Protein AF-A0A149VHR1-F1 (afdb_monomer_lite)

Foldseek 3Di:
DDDDDPPDPDPCVPPPVLVVLCVVPVVLLVQCVVCVPVAALVVSQVVSCVVPNPVSGDDSVSSVVSSVVVPCPDDRHDCQLCNVPVPLLVVLLVCVVPDDLVVSLVVSCVPPNDSSRDDSVSSVVSVVVSPPPLFDQALQARDGPVLVVLLVVQLLLAALVRSLVVSCVVPNCNHGPDSSSSLVVQVVVVDPSNNDDDDPVSNVVSVVVVCVVPPDD

Structure (mmCIF, N/CA/C/O backbone):
data_AF-A0A149VHR1-F1
#
_entry.id   AF-A0A149VHR1-F1
#
loop_
_atom_site.group_PDB
_atom_site.id
_atom_site.type_symbol
_atom_site.label_atom_id
_atom_site.label_alt_id
_atom_site.label_comp_id
_atom_site.label_asym_id
_atom_site.label_entity_id
_atom_site.label_seq_id
_atom_site.pdbx_PDB_ins_code
_atom_site.Cartn_x
_atom_site.Cartn_y
_atom_site.Cartn_z
_atom_site.occupancy
_atom_site.B_iso_or_equiv
_atom_site.auth_seq_id
_atom_site.auth_comp_id
_atom_site.auth_asym_id
_atom_site.auth_atom_id
_atom_site.pdbx_PDB_model_num
ATOM 1 N N . MET A 1 1 ? -35.605 -13.864 -24.469 1.00 38.34 1 MET A N 1
ATOM 2 C CA . MET A 1 1 ? -34.223 -13.687 -23.972 1.00 38.34 1 MET A CA 1
ATOM 3 C C . MET A 1 1 ? -33.462 -12.784 -24.944 1.00 38.34 1 MET A C 1
ATOM 5 O O . MET A 1 1 ? -32.566 -13.204 -25.654 1.00 38.34 1 MET A O 1
ATOM 9 N N . PHE A 1 2 ? -33.918 -11.540 -25.029 1.00 35.28 2 PHE A N 1
ATOM 10 C CA . PHE A 1 2 ? -33.317 -10.419 -25.749 1.00 35.28 2 PHE A CA 1
ATOM 11 C C . PHE A 1 2 ? -33.242 -9.314 -24.697 1.00 35.28 2 PHE A C 1
ATOM 13 O O . PHE A 1 2 ? -34.127 -9.287 -23.846 1.00 35.28 2 PHE A O 1
ATOM 20 N N . TRP A 1 3 ? -32.242 -8.439 -24.776 1.00 34.00 3 TRP A N 1
ATOM 21 C CA . TRP A 1 3 ? -31.824 -7.443 -23.773 1.00 34.00 3 TRP A CA 1
ATOM 22 C C . TRP A 1 3 ? -30.701 -7.924 -22.855 1.00 34.00 3 TRP A C 1
ATOM 24 O O . TRP A 1 3 ? -30.948 -8.455 -21.782 1.00 34.00 3 TRP A O 1
ATOM 34 N N . LEU A 1 4 ? -29.462 -7.694 -23.299 1.00 35.84 4 LEU A N 1
ATOM 35 C CA . LEU A 1 4 ? -28.355 -7.152 -22.496 1.00 35.84 4 LEU A CA 1
ATOM 36 C C . LEU A 1 4 ? -27.092 -7.139 -23.362 1.00 35.84 4 LEU A C 1
ATOM 38 O O . LEU A 1 4 ? -26.294 -8.062 -23.299 1.00 35.84 4 LEU A O 1
ATOM 42 N N . LEU A 1 5 ? -26.945 -6.117 -24.211 1.00 36.19 5 LEU A N 1
ATOM 43 C CA . LEU A 1 5 ? -25.645 -5.633 -24.717 1.00 36.19 5 LEU A CA 1
ATOM 44 C C . LEU A 1 5 ? -25.819 -4.334 -25.523 1.00 36.19 5 LEU A C 1
ATOM 46 O O . LEU A 1 5 ? -25.248 -4.130 -26.587 1.00 36.19 5 LEU A O 1
ATOM 50 N N . VAL A 1 6 ? -26.617 -3.414 -24.986 1.00 41.16 6 VAL A N 1
ATOM 51 C CA . VAL A 1 6 ? -26.549 -1.997 -25.346 1.00 41.16 6 VAL A CA 1
ATOM 52 C C . VAL A 1 6 ? -26.285 -1.275 -24.042 1.00 41.16 6 VAL A C 1
ATOM 54 O O . VAL A 1 6 ? -27.234 -0.992 -23.331 1.00 41.16 6 VAL A O 1
ATOM 57 N N . LEU A 1 7 ? -25.007 -1.105 -23.680 1.00 34.72 7 LEU A N 1
ATOM 58 C CA . LEU A 1 7 ? -24.502 -0.110 -22.717 1.00 34.72 7 LEU A CA 1
ATOM 59 C C . LEU A 1 7 ? -22.975 -0.254 -22.547 1.00 34.72 7 LEU A C 1
ATOM 61 O O . LEU A 1 7 ? -22.485 -0.659 -21.504 1.00 34.72 7 LEU A O 1
ATOM 65 N N . SER A 1 8 ? -22.210 0.083 -23.591 1.00 34.38 8 SER A N 1
ATOM 66 C CA . SER A 1 8 ? -20.922 0.800 -23.449 1.00 34.38 8 SER A CA 1
ATOM 67 C C . SER A 1 8 ? -20.447 1.336 -24.812 1.00 34.38 8 SER A C 1
ATOM 69 O O . SER A 1 8 ? -19.331 1.091 -25.278 1.00 34.38 8 SER A O 1
ATOM 71 N N . LEU A 1 9 ? -21.323 2.069 -25.500 1.00 38.56 9 LEU A N 1
ATOM 72 C CA . LEU A 1 9 ? -20.955 2.871 -26.666 1.00 38.56 9 LEU A CA 1
ATOM 73 C C . LEU A 1 9 ? -20.275 4.155 -26.175 1.00 38.56 9 LEU A C 1
ATOM 75 O O . LEU A 1 9 ? -20.937 5.155 -25.932 1.00 38.56 9 LEU A O 1
ATOM 79 N N . GLY A 1 10 ? -18.952 4.109 -26.008 1.00 32.53 10 GLY A N 1
ATOM 80 C CA . GLY A 1 10 ? -18.151 5.298 -25.688 1.00 32.53 10 GLY A CA 1
ATOM 81 C C . GLY A 1 10 ? -16.807 5.380 -26.411 1.00 32.53 10 GLY A C 1
ATOM 82 O O . GLY A 1 10 ? -16.388 6.463 -26.797 1.00 32.53 10 GLY A O 1
ATOM 83 N N . THR A 1 11 ? -16.136 4.253 -26.669 1.00 39.69 11 THR A N 1
ATOM 84 C CA . THR A 1 11 ? -14.765 4.255 -27.233 1.00 39.69 11 THR A CA 1
ATOM 85 C C . THR A 1 11 ? -14.467 3.082 -28.181 1.00 39.69 11 THR A C 1
ATOM 87 O O . THR A 1 11 ? -13.315 2.817 -28.508 1.00 39.69 11 THR A O 1
ATOM 90 N N . VAL A 1 12 ? -15.491 2.373 -28.672 1.00 43.19 12 VAL A N 1
ATOM 91 C CA . VAL A 1 12 ? -15.320 1.068 -29.358 1.00 43.19 12 VAL A CA 1
ATOM 92 C C . VAL A 1 12 ? -15.327 1.163 -30.896 1.00 43.19 12 VAL A C 1
ATOM 94 O O . VAL A 1 12 ? -15.033 0.192 -31.593 1.00 43.19 12 VAL A O 1
ATOM 97 N N . LYS A 1 13 ? -15.586 2.339 -31.484 1.00 42.28 13 LYS A N 1
ATOM 98 C CA . LYS A 1 13 ? -15.816 2.465 -32.940 1.00 42.28 13 LYS A CA 1
ATOM 99 C C . LYS A 1 13 ? -14.589 2.251 -33.849 1.00 42.28 13 LYS A C 1
ATOM 101 O O . LYS A 1 13 ? -14.758 2.245 -35.061 1.00 42.28 13 LYS A O 1
ATOM 106 N N . LYS A 1 14 ? -13.384 2.016 -33.313 1.00 43.78 14 LYS A N 1
ATOM 107 C CA . LYS A 1 14 ? -12.205 1.605 -34.113 1.00 43.78 14 LYS A CA 1
ATOM 108 C C . LYS A 1 14 ? -11.686 0.186 -33.821 1.00 43.78 14 LYS A C 1
ATOM 110 O O . LYS A 1 14 ? -10.879 -0.311 -34.594 1.00 43.78 14 LYS A O 1
ATOM 115 N N . GLY A 1 15 ? -12.159 -0.482 -32.763 1.00 39.72 15 GLY A N 1
ATOM 116 C CA . GLY A 1 15 ? -11.723 -1.843 -32.401 1.00 39.72 15 GLY A CA 1
ATOM 117 C C . GLY A 1 15 ? -12.573 -2.971 -33.005 1.00 39.72 15 GLY A C 1
ATOM 118 O O . GLY A 1 15 ? -12.074 -4.068 -33.234 1.00 39.72 15 GLY A O 1
ATOM 119 N N . ALA A 1 16 ? -13.846 -2.705 -33.320 1.00 44.09 16 ALA A N 1
ATOM 120 C CA . ALA A 1 16 ? -14.809 -3.750 -33.690 1.00 44.09 16 ALA A CA 1
ATOM 121 C C . ALA A 1 16 ? -14.597 -4.352 -35.097 1.00 44.09 16 ALA A C 1
ATOM 123 O O . ALA A 1 16 ? -14.659 -5.566 -35.262 1.00 44.09 16 ALA A O 1
ATOM 124 N N . ALA A 1 17 ? -14.283 -3.539 -36.112 1.00 46.34 17 ALA A N 1
ATOM 125 C CA . ALA A 1 17 ? -13.958 -4.049 -37.454 1.00 46.34 17 ALA A CA 1
ATOM 126 C C . ALA A 1 17 ? -12.588 -4.760 -37.504 1.00 46.34 17 ALA A C 1
ATOM 128 O O . ALA A 1 17 ? -12.320 -5.562 -38.391 1.00 46.34 17 ALA A O 1
ATOM 129 N N . PHE A 1 18 ? -11.736 -4.470 -36.523 1.00 50.31 18 PHE A N 1
ATOM 130 C CA . PHE A 1 18 ? -10.342 -4.886 -36.429 1.00 50.31 18 PHE A CA 1
ATOM 131 C C . PHE A 1 18 ? -10.176 -6.243 -35.738 1.00 50.31 18 PHE A C 1
ATOM 133 O O . PHE A 1 18 ? -9.423 -7.090 -36.219 1.00 50.31 18 PHE A O 1
ATOM 140 N N . LEU A 1 19 ? -10.939 -6.487 -34.666 1.00 48.50 19 LEU A N 1
ATOM 141 C CA . LEU A 1 19 ? -11.046 -7.817 -34.068 1.00 48.50 19 LEU A CA 1
ATOM 142 C C . LEU A 1 19 ? -11.543 -8.818 -35.116 1.00 48.50 19 LEU A C 1
ATOM 144 O O . LEU A 1 19 ? -10.999 -9.907 -35.198 1.00 48.50 19 LEU A O 1
ATOM 148 N N . ASN A 1 20 ? -12.448 -8.422 -36.017 1.00 51.34 20 ASN A N 1
ATOM 149 C CA . ASN A 1 20 ? -12.913 -9.280 -37.112 1.00 51.34 20 ASN A CA 1
ATOM 150 C C . ASN A 1 20 ? -11.817 -9.715 -38.106 1.00 51.34 20 ASN A C 1
ATOM 152 O O . ASN A 1 20 ? -11.964 -10.771 -38.713 1.00 51.34 20 ASN A O 1
ATOM 156 N N . GLN A 1 21 ? -10.728 -8.958 -38.284 1.00 53.53 21 GLN A N 1
ATOM 157 C CA . GLN A 1 21 ? -9.627 -9.363 -39.171 1.00 53.53 21 GLN A CA 1
ATOM 158 C C . GLN A 1 21 ? -8.688 -10.368 -38.482 1.00 53.53 21 GLN A C 1
ATOM 160 O O . GLN A 1 21 ? -8.255 -11.328 -39.109 1.00 53.53 21 GLN A O 1
ATOM 165 N N . PHE A 1 22 ? -8.450 -10.206 -37.177 1.00 53.00 22 PHE A N 1
ATOM 166 C CA . PHE A 1 22 ? -7.664 -11.146 -36.367 1.00 53.00 22 PHE A CA 1
ATOM 167 C C . PHE A 1 22 ? -8.442 -12.418 -35.988 1.00 53.00 22 PHE A C 1
ATOM 169 O O . PHE A 1 22 ? -7.866 -13.498 -35.934 1.00 53.00 22 PHE A O 1
ATOM 176 N N . PHE A 1 23 ? -9.759 -12.318 -35.784 1.00 50.44 23 PHE A N 1
ATOM 177 C CA . PHE A 1 23 ? -10.648 -13.468 -35.583 1.00 50.44 23 PHE A CA 1
ATOM 178 C C . PHE A 1 23 ? -10.774 -14.339 -36.843 1.00 50.44 23 PHE A C 1
ATOM 180 O O . PHE A 1 23 ? -11.071 -15.525 -36.719 1.00 50.44 23 PHE A O 1
ATOM 187 N N . ARG A 1 24 ? -10.545 -13.772 -38.039 1.00 53.75 24 ARG A N 1
ATOM 188 C CA . ARG A 1 24 ? -10.520 -14.520 -39.308 1.00 53.75 24 ARG A CA 1
ATOM 189 C C . ARG A 1 24 ? -9.226 -15.307 -39.524 1.00 53.75 24 ARG A C 1
ATOM 191 O O . ARG A 1 24 ? -9.275 -16.305 -40.229 1.00 53.75 24 ARG A O 1
ATOM 198 N N . ASP A 1 25 ? -8.114 -14.908 -38.906 1.00 65.44 25 ASP A N 1
ATOM 199 C CA . ASP A 1 25 ? -6.827 -15.614 -38.995 1.00 65.44 25 ASP A CA 1
ATOM 200 C C . ASP A 1 25 ? -6.427 -16.125 -37.597 1.00 65.44 25 ASP A C 1
ATOM 202 O O . ASP A 1 25 ? -5.496 -15.638 -36.946 1.00 65.44 25 ASP A O 1
ATOM 206 N N . GLN A 1 26 ? -7.215 -17.091 -37.096 1.00 67.88 26 GLN A N 1
ATOM 207 C CA . GLN A 1 26 ? -7.041 -17.710 -35.771 1.00 67.88 26 GLN A CA 1
ATOM 208 C C . GLN A 1 26 ? -5.627 -18.272 -35.568 1.00 67.88 26 GLN A C 1
ATOM 210 O O . GLN A 1 26 ? -5.141 -18.328 -34.439 1.00 67.88 26 GLN A O 1
ATOM 215 N N . GLU A 1 27 ? -4.963 -18.638 -36.663 1.00 74.00 27 GLU A N 1
ATOM 216 C CA . GLU A 1 27 ? -3.592 -19.126 -36.696 1.00 74.00 27 GLU A CA 1
ATOM 217 C C . GLU A 1 27 ? -2.590 -18.038 -36.275 1.00 74.00 27 GLU A C 1
ATOM 219 O O . GLU A 1 27 ? -1.796 -18.255 -35.360 1.00 74.00 27 GLU A O 1
ATOM 224 N N . ILE A 1 28 ? -2.683 -16.828 -36.841 1.00 78.00 28 ILE A N 1
ATOM 225 C CA . ILE A 1 28 ? -1.816 -15.696 -36.470 1.00 78.00 28 ILE A CA 1
ATOM 226 C C . ILE A 1 28 ? -2.109 -15.245 -35.035 1.00 78.00 28 ILE A C 1
ATOM 228 O O . ILE A 1 28 ? -1.184 -14.964 -34.271 1.00 78.00 28 ILE A O 1
ATOM 232 N N . ALA A 1 29 ? -3.385 -15.200 -34.635 1.00 73.88 29 ALA A N 1
ATOM 233 C CA . ALA A 1 29 ? -3.767 -14.867 -33.262 1.00 73.88 29 ALA A CA 1
ATOM 234 C C . ALA A 1 29 ? -3.196 -15.879 -32.253 1.00 73.88 29 ALA A C 1
ATOM 236 O O . ALA A 1 29 ? -2.602 -15.492 -31.245 1.00 73.88 29 ALA A O 1
ATOM 237 N N . GLY A 1 30 ? -3.351 -17.177 -32.533 1.00 72.56 30 GLY A N 1
ATOM 238 C CA . GLY A 1 30 ? -2.816 -18.265 -31.717 1.00 72.56 30 GLY A CA 1
ATOM 239 C C . GLY A 1 30 ? -1.294 -18.223 -31.641 1.00 72.56 30 GLY A C 1
ATOM 240 O O . GLY A 1 30 ? -0.729 -18.297 -30.548 1.00 72.56 30 GLY A O 1
ATOM 241 N N . TRP A 1 31 ? -0.633 -17.994 -32.775 1.00 82.94 31 TRP A N 1
ATOM 242 C CA . TRP A 1 31 ? 0.815 -17.867 -32.828 1.00 82.94 31 TRP A CA 1
ATOM 243 C C . TRP A 1 31 ? 1.308 -16.665 -32.019 1.00 82.94 31 TRP A C 1
ATOM 245 O O . TRP A 1 31 ? 2.232 -16.812 -31.224 1.00 82.94 31 TRP A O 1
ATOM 255 N N . LEU A 1 32 ? 0.676 -15.493 -32.140 1.00 79.06 32 LEU A N 1
ATOM 256 C CA . LEU A 1 32 ? 1.046 -14.311 -31.352 1.00 79.06 32 LEU A CA 1
ATOM 257 C C . LEU A 1 32 ? 0.826 -14.514 -29.851 1.00 79.06 32 LEU A C 1
ATOM 259 O O . LEU A 1 32 ? 1.631 -14.021 -29.066 1.00 79.06 32 LEU A O 1
ATOM 263 N N . ARG A 1 33 ? -0.208 -15.262 -29.439 1.00 74.25 33 ARG A N 1
ATOM 264 C CA . ARG A 1 33 ? -0.411 -15.642 -28.029 1.00 74.25 33 ARG A CA 1
ATOM 265 C C . ARG A 1 33 ? 0.684 -16.575 -27.519 1.00 74.25 33 ARG A C 1
ATOM 267 O O . ARG A 1 33 ? 1.158 -16.393 -26.402 1.00 74.25 33 ARG A O 1
ATOM 274 N N . GLN A 1 34 ? 1.103 -17.552 -28.320 1.00 74.12 34 GLN A N 1
ATOM 275 C CA . GLN A 1 34 ? 2.160 -18.501 -27.947 1.00 74.12 34 GLN A CA 1
ATOM 276 C C . GLN A 1 34 ? 3.546 -17.844 -27.926 1.00 74.12 34 GLN A C 1
ATOM 278 O O . GLN A 1 34 ? 4.358 -18.118 -27.049 1.00 74.12 34 GLN A O 1
ATOM 283 N N . ASN A 1 35 ? 3.793 -16.920 -28.853 1.00 72.75 35 ASN A N 1
ATOM 284 C CA . ASN A 1 35 ? 5.101 -16.311 -29.087 1.00 72.75 35 ASN A CA 1
ATOM 285 C C . ASN A 1 35 ? 5.211 -14.890 -28.523 1.00 72.75 35 ASN A C 1
ATOM 287 O O . ASN A 1 35 ? 6.152 -14.152 -28.820 1.00 72.75 35 ASN A O 1
ATOM 291 N N . GLN A 1 36 ? 4.266 -14.494 -27.667 1.00 66.69 36 GLN A N 1
ATOM 292 C CA . GLN A 1 36 ? 4.257 -13.171 -27.052 1.00 66.69 36 GLN A CA 1
ATOM 293 C C . GLN A 1 36 ? 5.539 -12.888 -26.252 1.00 66.69 36 GLN A C 1
ATOM 295 O O . GLN A 1 36 ? 5.950 -11.734 -26.155 1.00 66.69 36 GLN A O 1
ATOM 300 N N . THR A 1 37 ? 6.200 -13.901 -25.686 1.00 61.41 37 THR A N 1
ATOM 301 C CA . THR A 1 37 ? 7.400 -13.763 -24.837 1.00 61.41 37 THR A CA 1
ATOM 302 C C . THR A 1 37 ? 8.720 -13.634 -25.604 1.00 61.41 37 THR A C 1
ATOM 304 O O . THR A 1 37 ? 9.738 -13.375 -24.971 1.00 61.41 37 THR A O 1
ATOM 307 N N . LEU A 1 38 ? 8.725 -13.737 -26.939 1.00 62.66 38 LEU A N 1
ATOM 308 C CA . LEU A 1 38 ? 9.949 -13.799 -27.757 1.00 62.66 38 LEU A CA 1
ATOM 309 C C . LEU A 1 38 ? 10.733 -12.477 -27.906 1.00 62.66 38 LEU A C 1
ATOM 311 O O . LEU A 1 38 ? 11.687 -12.424 -28.677 1.00 62.66 38 LEU A O 1
ATOM 315 N N . GLY A 1 39 ? 10.363 -11.409 -27.191 1.00 64.44 39 GLY A N 1
ATOM 316 C CA . GLY A 1 39 ? 11.149 -10.171 -27.138 1.00 64.44 39 GLY A CA 1
ATOM 317 C C . GLY A 1 39 ? 10.353 -8.891 -27.397 1.00 64.44 39 GLY A C 1
ATOM 318 O O . GLY A 1 39 ? 9.226 -8.721 -26.919 1.00 64.44 39 GLY A O 1
ATOM 319 N N . PHE A 1 40 ? 10.972 -7.941 -28.105 1.00 69.62 40 PHE A N 1
ATOM 320 C CA . PHE A 1 40 ? 10.373 -6.641 -28.428 1.00 69.62 40 PHE A CA 1
ATOM 321 C C . PHE A 1 40 ? 9.234 -6.782 -29.447 1.00 69.62 40 PHE A C 1
ATOM 323 O O . PHE A 1 40 ? 9.208 -7.717 -30.242 1.00 69.62 40 PHE A O 1
ATOM 330 N N . LEU A 1 41 ? 8.311 -5.813 -29.484 1.00 74.88 41 LEU A N 1
ATOM 331 C CA . LEU A 1 41 ? 7.200 -5.807 -30.450 1.00 74.88 41 LEU A CA 1
ATOM 332 C C . LEU A 1 41 ? 7.667 -5.971 -31.897 1.00 74.88 41 LEU A C 1
ATOM 334 O O . LEU A 1 41 ? 7.057 -6.715 -32.658 1.00 74.88 41 LEU A O 1
ATOM 338 N N . ASP A 1 42 ? 8.747 -5.288 -32.264 1.00 77.12 42 ASP A N 1
ATOM 339 C CA . ASP A 1 42 ? 9.285 -5.350 -33.618 1.00 77.12 42 ASP A CA 1
ATOM 340 C C . ASP A 1 42 ? 9.913 -6.718 -33.918 1.00 77.12 42 ASP A C 1
ATOM 342 O O . ASP A 1 42 ? 9.752 -7.224 -35.021 1.00 77.12 42 ASP A O 1
ATOM 346 N N . GLN A 1 43 ? 10.510 -7.384 -32.924 1.00 77.38 43 GLN A N 1
ATOM 347 C CA . GLN A 1 43 ? 10.998 -8.760 -33.065 1.00 77.38 43 GLN A CA 1
ATOM 348 C C . GLN A 1 43 ? 9.837 -9.743 -33.217 1.00 77.38 43 GLN A C 1
ATOM 350 O O . GLN A 1 43 ? 9.815 -10.508 -34.171 1.00 77.38 43 GLN A O 1
ATOM 355 N N . ILE A 1 44 ? 8.826 -9.663 -32.348 1.00 78.81 44 ILE A N 1
ATOM 356 C CA . ILE A 1 44 ? 7.628 -10.512 -32.422 1.00 78.81 44 ILE A CA 1
ATOM 357 C C . ILE A 1 44 ? 6.940 -10.343 -33.780 1.00 78.81 44 ILE A C 1
ATOM 359 O O . ILE A 1 44 ? 6.563 -11.328 -34.412 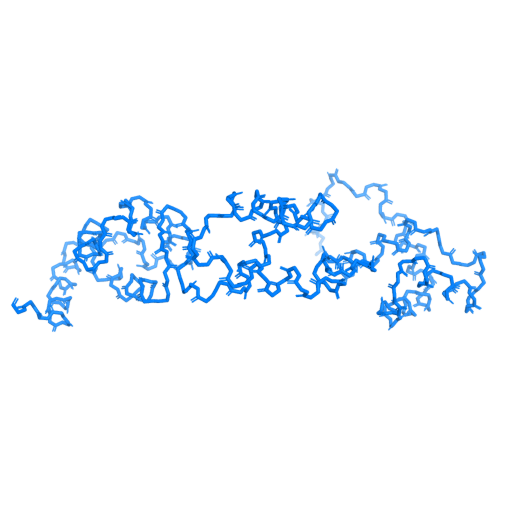1.00 78.81 44 ILE A O 1
ATOM 363 N N . ARG A 1 45 ? 6.815 -9.102 -34.266 1.00 82.25 45 ARG A N 1
ATOM 364 C CA . ARG A 1 45 ? 6.237 -8.822 -35.582 1.00 82.25 45 ARG A CA 1
ATOM 365 C C . ARG A 1 45 ? 7.111 -9.349 -36.716 1.00 82.25 45 ARG A C 1
ATOM 367 O O . ARG A 1 45 ? 6.566 -9.935 -37.641 1.00 82.25 45 ARG A O 1
ATOM 374 N N . ASN A 1 46 ? 8.427 -9.164 -36.665 1.00 83.56 46 ASN A N 1
ATOM 375 C CA . ASN A 1 46 ? 9.326 -9.635 -37.718 1.00 83.56 46 ASN A CA 1
ATOM 376 C C . ASN A 1 46 ? 9.368 -11.166 -37.787 1.00 83.56 46 ASN A C 1
ATOM 378 O O . ASN A 1 46 ? 9.325 -11.718 -38.881 1.00 83.56 46 ASN A O 1
ATOM 382 N N . THR A 1 47 ? 9.350 -11.857 -36.647 1.00 83.62 47 THR A N 1
ATOM 383 C CA . THR A 1 47 ? 9.251 -13.323 -36.595 1.00 83.62 47 THR A CA 1
ATOM 384 C C . THR A 1 47 ? 7.889 -13.805 -37.095 1.00 83.62 47 THR A C 1
ATOM 386 O O . THR A 1 47 ? 7.811 -14.775 -37.842 1.00 83.62 47 THR A O 1
ATOM 389 N N . CYS A 1 48 ? 6.811 -13.084 -36.776 1.00 82.19 48 CYS A N 1
ATOM 390 C CA . CYS A 1 48 ? 5.488 -13.357 -37.336 1.00 82.19 48 CYS A CA 1
ATOM 391 C C . CYS A 1 48 ? 5.479 -13.169 -38.868 1.00 82.19 48 CYS A C 1
ATOM 393 O O . CYS A 1 48 ? 4.929 -13.999 -39.586 1.00 82.19 48 CYS A O 1
ATOM 395 N N . ILE A 1 49 ? 6.134 -12.120 -39.388 1.00 85.12 49 ILE A N 1
ATOM 396 C CA . ILE A 1 49 ? 6.290 -11.869 -40.834 1.00 85.12 49 ILE A CA 1
ATOM 397 C C . ILE A 1 49 ? 7.097 -12.981 -41.501 1.00 85.12 49 ILE A C 1
ATOM 399 O O . ILE A 1 49 ? 6.730 -13.412 -42.590 1.00 85.12 49 ILE A O 1
ATOM 403 N N . ALA A 1 50 ? 8.160 -13.459 -40.856 1.00 83.75 50 ALA A N 1
ATOM 404 C CA . ALA A 1 50 ? 8.963 -14.567 -41.361 1.00 83.75 50 ALA A CA 1
ATOM 405 C C . ALA A 1 50 ? 8.155 -15.874 -41.445 1.00 83.75 50 ALA A C 1
ATOM 407 O O . ALA A 1 50 ? 8.354 -16.647 -42.375 1.00 83.75 50 ALA A O 1
ATOM 408 N N . GLN A 1 51 ? 7.218 -16.090 -40.516 1.00 82.19 51 GLN A N 1
ATOM 409 C CA . GLN A 1 51 ? 6.391 -17.297 -40.459 1.00 82.19 51 GLN A CA 1
ATOM 410 C C . GLN A 1 51 ? 5.185 -17.264 -41.416 1.00 82.19 51 GLN A C 1
ATOM 412 O O . GLN A 1 51 ? 4.880 -18.271 -42.048 1.00 82.19 51 GLN A O 1
ATOM 417 N N . PHE A 1 52 ? 4.480 -16.132 -41.515 1.00 81.69 52 PHE A N 1
ATOM 418 C CA . PHE A 1 52 ? 3.192 -16.038 -42.229 1.00 81.69 52 PHE A CA 1
ATOM 419 C C . PHE A 1 52 ? 3.228 -15.151 -43.481 1.00 81.69 52 PHE A C 1
ATOM 421 O O . PHE A 1 52 ? 2.248 -15.088 -44.223 1.00 81.69 52 PHE A O 1
ATOM 428 N N . GLY A 1 53 ? 4.342 -14.465 -43.734 1.00 80.12 53 GLY A N 1
ATOM 429 C CA . GLY A 1 53 ? 4.501 -13.519 -44.832 1.00 80.12 53 GLY A CA 1
ATOM 430 C C . GLY A 1 53 ? 3.969 -12.119 -44.509 1.00 80.12 53 GLY A C 1
ATOM 431 O O . GLY A 1 53 ? 2.911 -11.937 -43.903 1.00 80.12 53 GLY A O 1
ATOM 432 N N . ALA A 1 54 ? 4.689 -11.091 -44.969 1.00 76.81 54 ALA A N 1
ATO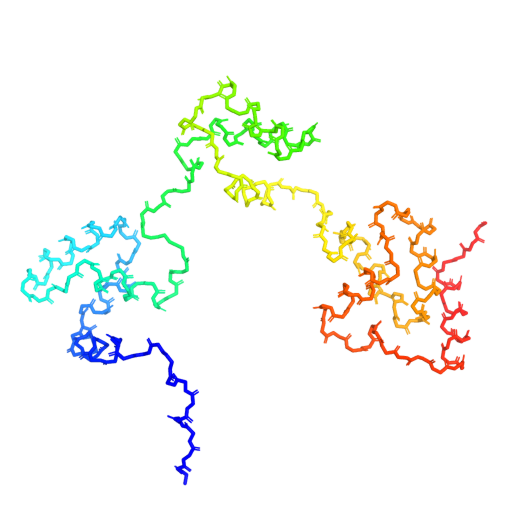M 433 C CA . ALA A 1 54 ? 4.358 -9.685 -44.711 1.00 76.81 54 ALA A CA 1
ATOM 434 C C . ALA A 1 54 ? 2.923 -9.262 -45.100 1.00 76.81 54 ALA A C 1
ATOM 436 O O . ALA A 1 54 ? 2.340 -8.485 -44.345 1.00 76.81 54 ALA A O 1
ATOM 437 N N . PRO A 1 55 ? 2.318 -9.757 -46.202 1.00 77.00 55 PRO A N 1
ATOM 438 C CA . PRO A 1 55 ? 0.954 -9.377 -46.582 1.00 77.00 55 PRO A CA 1
ATOM 439 C C . PRO A 1 55 ? -0.129 -9.875 -45.615 1.00 77.00 55 PRO A C 1
ATOM 441 O O . PRO A 1 55 ? -1.190 -9.262 -45.524 1.00 77.00 55 PRO A O 1
ATOM 444 N N . ARG A 1 56 ? 0.127 -10.984 -44.906 1.00 71.88 56 ARG A N 1
ATOM 445 C CA . ARG A 1 56 ? -0.815 -11.576 -43.941 1.00 71.88 56 ARG A CA 1
ATOM 446 C C . ARG A 1 56 ? -0.652 -10.997 -42.542 1.00 71.88 56 ARG A C 1
ATOM 448 O O . ARG A 1 56 ? -1.614 -10.959 -41.780 1.00 71.88 56 ARG A O 1
ATOM 455 N N . VAL A 1 57 ? 0.549 -10.532 -42.196 1.00 77.62 57 VAL A N 1
ATOM 456 C CA . VAL A 1 57 ? 0.819 -10.011 -40.857 1.00 77.62 57 VAL A CA 1
ATOM 457 C C . VAL A 1 57 ? 0.330 -8.574 -40.720 1.00 77.62 57 VAL A C 1
ATOM 459 O O . VAL A 1 57 ? 0.744 -7.692 -41.477 1.00 77.62 57 VAL A O 1
ATOM 462 N N . PRO A 1 58 ? -0.494 -8.286 -39.704 1.00 75.69 58 PRO A N 1
ATOM 463 C CA . PRO A 1 58 ? -1.007 -6.946 -39.523 1.00 75.69 58 PRO A CA 1
ATOM 464 C C . PRO A 1 58 ? 0.057 -5.892 -39.194 1.00 75.69 58 PRO A C 1
ATOM 466 O O . PRO A 1 58 ? 1.224 -6.158 -38.875 1.00 75.69 58 PRO A O 1
ATOM 469 N N . SER A 1 59 ? -0.378 -4.634 -39.241 1.00 78.50 59 SER A N 1
ATOM 470 C CA . SER A 1 59 ? 0.481 -3.502 -38.915 1.00 78.50 59 SER A CA 1
ATOM 471 C C . SER A 1 59 ? 1.041 -3.590 -37.487 1.00 78.50 59 SER A C 1
ATOM 473 O O . SER A 1 59 ? 0.481 -4.228 -36.592 1.00 78.50 59 SER A O 1
ATOM 475 N N . ARG A 1 60 ? 2.146 -2.888 -37.245 1.00 77.12 60 ARG A N 1
ATOM 476 C CA . ARG A 1 60 ? 2.796 -2.837 -35.931 1.00 77.12 60 ARG A CA 1
ATOM 477 C C . ARG A 1 60 ? 1.859 -2.374 -34.812 1.00 77.12 60 ARG A C 1
ATOM 479 O O . ARG A 1 60 ? 1.869 -2.952 -33.728 1.00 77.12 60 ARG A O 1
ATOM 486 N N . SER A 1 61 ? 1.049 -1.346 -35.063 1.00 71.19 61 SER A N 1
ATOM 487 C CA . SER A 1 61 ? 0.075 -0.839 -34.090 1.00 71.19 61 SER A CA 1
ATOM 488 C C . SER A 1 61 ? -1.042 -1.850 -33.820 1.00 71.19 61 SER A C 1
ATOM 490 O O . SER A 1 61 ? -1.501 -1.953 -32.685 1.00 71.19 61 SER A O 1
ATOM 492 N N . THR A 1 62 ? -1.419 -2.644 -34.826 1.00 74.25 62 THR A N 1
ATOM 493 C CA . THR A 1 62 ? -2.398 -3.731 -34.701 1.00 74.25 62 THR A CA 1
ATOM 494 C C . THR A 1 62 ? -1.906 -4.820 -33.755 1.00 74.25 62 THR A C 1
ATOM 496 O O . THR A 1 62 ? -2.590 -5.157 -32.791 1.00 74.25 62 THR A O 1
ATOM 499 N N . VAL A 1 63 ? -0.694 -5.327 -33.980 1.00 75.69 63 VAL A N 1
ATOM 500 C CA . VAL A 1 63 ? -0.087 -6.350 -33.115 1.00 75.69 63 VAL A CA 1
ATOM 501 C C . VAL A 1 63 ? 0.076 -5.822 -31.684 1.00 75.69 63 VAL A C 1
ATOM 503 O O . VAL A 1 63 ? -0.214 -6.529 -30.722 1.00 75.69 63 VAL A O 1
ATOM 506 N N . ALA A 1 64 ? 0.457 -4.550 -31.525 1.00 74.19 64 ALA A N 1
ATOM 507 C CA . ALA A 1 64 ? 0.566 -3.914 -30.213 1.00 74.19 64 ALA A CA 1
ATOM 508 C C . ALA A 1 64 ? -0.774 -3.846 -29.464 1.00 74.19 64 ALA A C 1
ATOM 510 O O . ALA A 1 64 ? -0.823 -4.120 -28.265 1.00 74.19 64 ALA A O 1
ATOM 511 N N . ALA A 1 65 ? -1.849 -3.461 -30.159 1.00 71.19 65 ALA A N 1
ATOM 512 C CA . ALA A 1 65 ? -3.181 -3.353 -29.576 1.00 71.19 65 ALA A CA 1
ATOM 513 C C . ALA A 1 65 ? -3.732 -4.725 -29.169 1.00 71.19 65 ALA A C 1
ATOM 515 O O . ALA A 1 65 ? -4.222 -4.858 -28.052 1.00 71.19 65 ALA A O 1
ATOM 516 N N . PHE A 1 66 ? -3.569 -5.740 -30.025 1.00 76.31 66 PHE A N 1
ATOM 517 C CA . PHE A 1 66 ? -3.955 -7.123 -29.733 1.00 76.31 66 PHE A CA 1
ATOM 518 C C . PHE A 1 66 ? -3.263 -7.652 -28.469 1.00 76.31 66 PHE A C 1
ATOM 520 O O . PHE A 1 66 ? -3.919 -8.076 -27.523 1.00 76.31 66 PHE A O 1
ATOM 527 N N . LEU A 1 67 ? -1.934 -7.532 -28.394 1.00 73.12 67 LEU A N 1
ATOM 528 C CA . LEU A 1 67 ? -1.170 -8.017 -27.241 1.00 73.12 67 LEU A CA 1
ATOM 529 C C . LEU A 1 67 ? -1.495 -7.253 -25.946 1.00 73.12 67 LEU A C 1
ATOM 531 O O . LEU A 1 67 ? -1.400 -7.816 -24.858 1.00 73.12 67 LEU A O 1
ATOM 535 N N . LYS A 1 68 ? -1.882 -5.975 -26.048 1.00 69.50 68 LYS A N 1
ATOM 536 C CA . LYS A 1 68 ? -2.333 -5.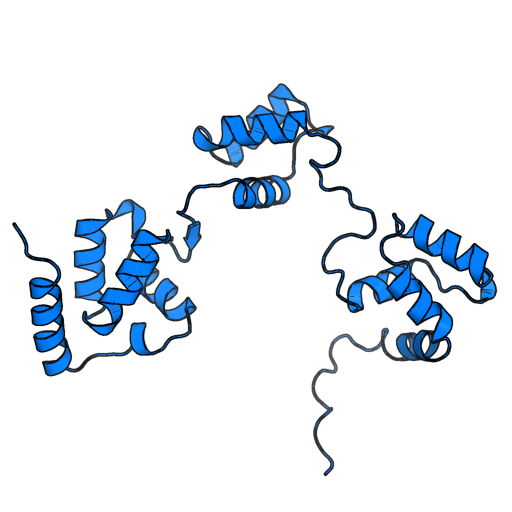160 -24.910 1.00 69.50 68 LYS A CA 1
ATOM 537 C C . LYS A 1 68 ? -3.701 -5.610 -24.383 1.00 69.50 68 LYS A C 1
ATOM 539 O O . LYS A 1 68 ? -3.894 -5.605 -23.168 1.00 69.50 68 LYS A O 1
ATOM 544 N N . ASP A 1 69 ? -4.620 -5.966 -25.279 1.00 67.94 69 ASP A N 1
ATOM 545 C CA . ASP A 1 69 ? -5.981 -6.410 -24.948 1.00 67.94 69 ASP A CA 1
ATOM 546 C C . ASP A 1 69 ? -5.990 -7.805 -24.301 1.00 67.94 69 ASP A C 1
ATOM 548 O O . ASP A 1 69 ? -6.648 -8.010 -23.285 1.00 67.94 69 ASP A O 1
ATOM 552 N N . GLU A 1 70 ? -5.125 -8.712 -24.768 1.00 67.56 70 GLU A N 1
ATOM 553 C CA . GLU A 1 70 ? -4.893 -10.060 -24.204 1.00 67.56 70 GLU A CA 1
ATOM 554 C C . GLU A 1 70 ? -4.224 -10.052 -22.804 1.00 67.56 70 GLU A C 1
ATOM 556 O O . GLU A 1 70 ? -3.757 -11.073 -22.305 1.00 67.56 70 GLU A O 1
ATOM 561 N N . GLY A 1 71 ? -4.174 -8.901 -22.126 1.00 54.88 71 GLY A N 1
ATOM 562 C CA . GLY A 1 71 ? -3.748 -8.806 -20.731 1.00 54.88 71 GLY A CA 1
ATOM 563 C C . GLY A 1 71 ? -2.308 -8.347 -20.507 1.00 54.88 71 GLY A C 1
ATOM 564 O O . GLY A 1 71 ? -1.876 -8.280 -19.351 1.00 54.88 71 GLY A O 1
ATOM 565 N N . ARG A 1 72 ? -1.566 -7.906 -21.538 1.00 56.62 72 ARG A N 1
ATOM 566 C CA . ARG A 1 72 ? -0.327 -7.136 -21.306 1.00 56.62 72 ARG A CA 1
ATOM 567 C C . ARG A 1 72 ? -0.650 -5.722 -20.832 1.00 56.62 72 ARG A C 1
ATOM 569 O O . ARG A 1 72 ? -0.529 -4.749 -21.575 1.00 56.62 72 ARG A O 1
ATOM 576 N N . LYS A 1 73 ? -0.967 -5.571 -19.543 1.00 43.72 73 LYS A N 1
ATOM 577 C CA . LYS A 1 73 ? -1.049 -4.243 -18.903 1.00 43.72 73 LYS A CA 1
ATOM 578 C C . LYS A 1 73 ? 0.302 -3.518 -18.847 1.00 43.72 73 LYS A C 1
ATOM 580 O O . LYS A 1 73 ? 0.327 -2.311 -18.630 1.00 43.72 73 LYS A O 1
ATOM 585 N N . THR A 1 74 ? 1.413 -4.203 -19.109 1.00 40.91 74 THR A N 1
ATOM 586 C CA . THR A 1 74 ? 2.755 -3.620 -19.100 1.00 40.91 74 THR A CA 1
ATOM 587 C C . THR A 1 74 ? 3.698 -4.435 -19.988 1.00 40.91 74 THR A C 1
ATOM 589 O O . THR A 1 74 ? 4.017 -5.565 -19.641 1.00 40.91 74 THR A O 1
ATOM 592 N N . ARG A 1 75 ? 4.209 -3.791 -21.049 1.00 47.47 75 ARG A N 1
ATOM 593 C CA . ARG A 1 75 ? 5.551 -4.003 -21.636 1.00 47.47 75 ARG A CA 1
ATOM 594 C C . ARG A 1 75 ? 5.714 -5.108 -22.692 1.00 47.47 75 ARG A C 1
ATOM 596 O O . ARG A 1 75 ? 6.045 -6.249 -22.407 1.00 47.47 75 ARG A O 1
ATOM 603 N N . LEU A 1 76 ? 5.608 -4.696 -23.955 1.00 42.72 76 LEU A N 1
ATOM 604 C CA . LEU A 1 76 ? 6.347 -5.302 -25.065 1.00 42.72 76 LEU A CA 1
ATOM 605 C C . LEU A 1 76 ? 7.789 -4.779 -25.017 1.00 42.72 76 LEU A C 1
ATOM 607 O O . LEU A 1 76 ? 8.010 -3.610 -25.320 1.00 42.72 76 LEU A O 1
ATOM 611 N N . GLY A 1 77 ? 8.742 -5.619 -24.610 1.00 46.25 77 GLY A N 1
ATOM 612 C CA . GLY A 1 77 ? 10.180 -5.326 -24.687 1.00 46.25 77 GLY A CA 1
ATOM 613 C C . GLY A 1 77 ? 10.753 -4.336 -23.666 1.00 46.25 77 GLY A C 1
ATOM 614 O O . GLY A 1 77 ? 11.946 -4.077 -23.663 1.00 46.25 77 GLY A O 1
ATOM 615 N N . ASP A 1 78 ? 9.953 -3.783 -22.766 1.00 43.91 78 ASP A N 1
ATOM 616 C CA . ASP A 1 78 ? 10.475 -2.870 -21.751 1.00 43.91 78 ASP A CA 1
ATOM 617 C C . ASP A 1 78 ? 11.167 -3.717 -20.661 1.00 43.91 78 ASP A C 1
ATOM 619 O O . ASP A 1 78 ? 10.529 -4.221 -19.729 1.00 43.91 78 ASP A O 1
ATOM 623 N N . THR A 1 79 ? 12.478 -3.925 -20.800 1.00 50.59 79 THR A N 1
ATOM 624 C CA . THR A 1 79 ? 13.330 -4.297 -19.667 1.00 50.59 79 THR A CA 1
ATOM 625 C C . THR A 1 79 ? 13.023 -3.312 -18.544 1.00 50.59 79 THR A C 1
ATOM 627 O O . THR A 1 79 ? 12.947 -2.106 -18.801 1.00 50.59 79 THR A O 1
ATOM 630 N N . ASP A 1 80 ? 12.784 -3.787 -17.318 1.00 62.06 80 ASP A N 1
ATOM 631 C CA . ASP A 1 80 ? 12.549 -2.868 -16.208 1.00 62.06 80 ASP A CA 1
ATOM 632 C C . ASP A 1 80 ? 13.703 -1.862 -16.140 1.00 62.06 80 ASP A C 1
ATOM 634 O O . ASP A 1 80 ? 14.827 -2.194 -16.515 1.00 62.06 80 ASP A O 1
ATOM 638 N N . PHE A 1 81 ? 13.459 -0.623 -15.704 1.00 70.56 81 PHE A N 1
ATOM 639 C CA . PHE A 1 81 ? 14.493 0.427 -15.725 1.00 70.56 81 PHE A CA 1
ATOM 640 C C . PHE A 1 81 ? 15.811 -0.049 -15.076 1.00 70.56 81 PHE A C 1
ATOM 642 O O . PHE A 1 81 ? 16.900 0.349 -15.504 1.00 70.56 81 PHE A O 1
ATOM 649 N N . PHE A 1 82 ? 15.664 -0.945 -14.094 1.00 74.88 82 PHE A N 1
ATOM 650 C CA . PHE A 1 82 ? 16.691 -1.606 -13.299 1.00 74.88 82 PHE A CA 1
ATOM 651 C C . PHE A 1 82 ? 17.213 -2.937 -13.861 1.00 74.88 82 PHE A C 1
ATOM 653 O O . PHE A 1 82 ? 18.287 -3.361 -13.451 1.00 74.88 82 PHE A O 1
ATOM 660 N N . SER A 1 83 ? 16.522 -3.581 -14.810 1.00 70.31 83 SER A N 1
ATOM 661 C CA . SER A 1 83 ? 16.947 -4.858 -15.415 1.00 70.31 83 SER A CA 1
ATOM 662 C C . SER A 1 83 ? 18.335 -4.773 -16.050 1.00 70.31 83 SER A C 1
ATOM 664 O O . SER A 1 83 ? 19.077 -5.745 -16.033 1.00 70.31 83 SER A O 1
ATOM 666 N N . ASN A 1 84 ? 18.704 -3.595 -16.554 1.00 72.19 84 ASN A N 1
ATOM 667 C CA . ASN A 1 84 ? 19.981 -3.363 -17.232 1.00 72.19 84 ASN A CA 1
ATOM 668 C C . ASN A 1 84 ? 20.912 -2.492 -16.364 1.00 72.19 84 ASN A C 1
ATOM 670 O O . ASN A 1 84 ? 21.882 -1.937 -16.870 1.00 72.19 84 ASN A O 1
ATOM 674 N N . LYS A 1 85 ? 20.551 -2.267 -15.090 1.00 81.50 85 LYS A N 1
ATOM 675 C CA . LYS A 1 85 ? 21.231 -1.355 -14.151 1.00 81.50 85 LYS A CA 1
ATOM 676 C C . LYS A 1 85 ? 21.224 -1.930 -12.721 1.00 81.50 85 LYS A C 1
ATOM 678 O O . LYS A 1 85 ? 20.689 -1.284 -11.812 1.00 81.50 85 LYS A O 1
ATOM 683 N N . PRO A 1 86 ? 21.777 -3.137 -12.501 1.00 81.69 86 PRO A N 1
ATOM 684 C CA . PRO A 1 86 ? 21.729 -3.795 -11.194 1.00 81.69 86 PRO A CA 1
ATOM 685 C C . PRO A 1 86 ? 22.434 -2.982 -10.097 1.00 81.69 86 PRO A C 1
ATOM 687 O O . PRO A 1 86 ? 21.969 -2.960 -8.962 1.00 81.69 86 PRO A O 1
ATOM 690 N N . GLU A 1 87 ? 23.491 -2.240 -10.434 1.00 86.12 87 GLU A N 1
ATOM 691 C CA . GLU A 1 87 ? 24.245 -1.410 -9.482 1.00 86.12 87 GLU A CA 1
ATOM 692 C C . GLU A 1 87 ? 23.421 -0.238 -8.931 1.00 86.12 87 GLU A C 1
ATOM 694 O O . GLU A 1 87 ? 23.409 0.017 -7.727 1.00 86.12 87 GLU A O 1
ATOM 699 N N . VAL A 1 88 ? 22.662 0.440 -9.801 1.00 87.12 88 VAL A N 1
ATOM 700 C CA . VAL A 1 88 ? 21.752 1.527 -9.402 1.00 87.12 88 VAL A CA 1
ATOM 701 C C . VAL A 1 88 ? 20.628 0.974 -8.527 1.00 87.12 88 VAL A C 1
ATOM 703 O O . VAL A 1 88 ? 20.255 1.588 -7.530 1.00 87.12 88 VAL A O 1
ATOM 706 N N . ALA A 1 89 ? 20.104 -0.202 -8.883 1.00 83.75 89 ALA A N 1
ATOM 707 C CA . ALA A 1 89 ? 19.070 -0.887 -8.118 1.00 83.75 89 ALA A CA 1
ATOM 708 C C . ALA A 1 89 ? 19.556 -1.230 -6.700 1.00 83.75 89 ALA A C 1
ATOM 710 O O . ALA A 1 89 ? 18.894 -0.880 -5.725 1.00 83.75 89 ALA A O 1
ATOM 711 N N . ALA A 1 90 ? 20.732 -1.854 -6.585 1.00 82.56 90 ALA A N 1
ATOM 712 C CA . ALA A 1 90 ? 21.335 -2.221 -5.308 1.00 82.56 90 ALA A CA 1
ATOM 713 C C . ALA A 1 90 ? 21.622 -0.993 -4.433 1.00 82.56 90 ALA A C 1
ATOM 715 O O . ALA A 1 90 ? 21.300 -0.995 -3.246 1.00 82.56 90 ALA A O 1
ATOM 716 N N . TRP A 1 91 ? 22.153 0.085 -5.020 1.00 91.69 91 TRP A N 1
ATOM 717 C CA . TRP A 1 91 ? 22.417 1.316 -4.279 1.00 91.69 91 TRP A CA 1
ATOM 718 C C . TRP A 1 91 ? 21.132 1.983 -3.772 1.00 91.69 91 TRP A C 1
ATOM 720 O O . TRP A 1 91 ? 21.058 2.361 -2.605 1.00 91.69 91 TRP A O 1
ATOM 730 N N . LEU A 1 92 ? 20.090 2.075 -4.606 1.00 88.25 92 LEU A N 1
ATOM 731 C CA . LEU A 1 92 ? 18.797 2.620 -4.178 1.00 88.25 92 LEU A CA 1
ATOM 732 C C . LEU A 1 92 ? 18.170 1.782 -3.056 1.00 88.25 92 LEU A C 1
ATOM 734 O O . LEU A 1 92 ? 17.574 2.352 -2.147 1.00 88.25 92 LEU A O 1
ATOM 738 N N . ILE A 1 93 ? 18.323 0.453 -3.089 1.00 83.62 93 ILE A N 1
ATOM 739 C CA . ILE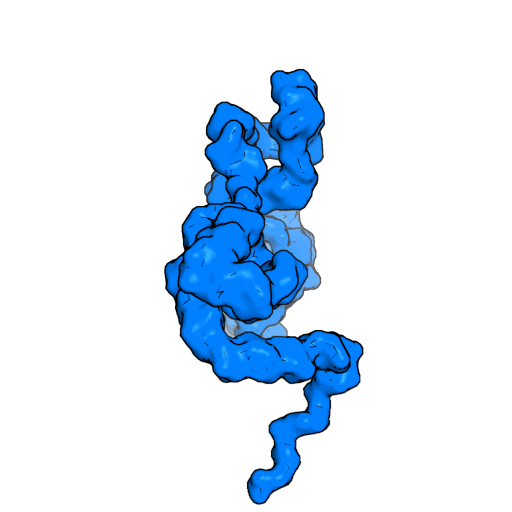 A 1 93 ? 17.866 -0.438 -2.009 1.00 83.62 93 ILE A CA 1
ATOM 740 C C . ILE A 1 93 ? 18.662 -0.203 -0.711 1.00 83.62 93 ILE A C 1
ATOM 742 O O . ILE A 1 93 ? 18.095 -0.256 0.376 1.00 83.62 93 ILE A O 1
ATOM 746 N N . ALA A 1 94 ? 19.962 0.075 -0.796 1.00 81.62 94 ALA A N 1
ATOM 747 C CA . ALA A 1 94 ? 20.782 0.332 0.386 1.00 81.62 94 ALA A CA 1
ATOM 748 C C . ALA A 1 94 ? 20.487 1.697 1.036 1.00 81.62 94 ALA A C 1
ATOM 750 O O . ALA A 1 94 ? 20.529 1.820 2.260 1.00 81.62 94 ALA A O 1
ATOM 751 N N . GLU A 1 95 ? 20.185 2.721 0.233 1.00 83.56 95 GLU A N 1
ATOM 752 C CA . GLU A 1 95 ? 19.993 4.085 0.743 1.00 83.56 95 GLU A CA 1
ATOM 753 C C . GLU A 1 95 ? 18.546 4.436 1.085 1.00 83.56 95 GLU A C 1
ATOM 755 O O . GLU A 1 95 ? 18.324 5.357 1.874 1.00 83.56 95 GLU A O 1
ATOM 760 N N . TYR A 1 96 ? 17.545 3.729 0.540 1.00 82.88 96 TYR A N 1
ATOM 761 C CA . TYR A 1 96 ? 16.151 4.122 0.774 1.00 82.88 96 TYR A CA 1
ATOM 762 C C . TYR A 1 96 ? 15.695 4.185 2.237 1.00 82.88 96 TYR A C 1
ATOM 764 O O . TYR A 1 96 ? 14.811 4.995 2.508 1.00 82.88 96 TYR A O 1
ATOM 772 N N . PRO A 1 97 ? 16.243 3.409 3.196 1.00 76.94 97 PRO A N 1
ATOM 773 C CA . PRO A 1 97 ? 15.818 3.527 4.589 1.00 76.94 97 PRO A CA 1
ATOM 774 C C . PRO A 1 97 ? 16.192 4.870 5.233 1.00 76.94 97 PRO A C 1
ATOM 776 O O . PRO A 1 97 ? 15.626 5.225 6.261 1.00 76.94 97 PRO A O 1
ATOM 779 N N . LYS A 1 98 ? 17.146 5.609 4.654 1.00 78.12 98 LYS A N 1
ATOM 780 C CA . LYS A 1 98 ? 17.726 6.824 5.248 1.00 78.12 98 LYS A CA 1
ATOM 781 C C . LYS A 1 98 ? 17.179 8.120 4.654 1.00 78.12 98 LYS A C 1
ATOM 783 O O . LYS A 1 98 ? 17.443 9.193 5.187 1.00 78.12 98 LYS A O 1
ATOM 788 N N . HIS A 1 99 ? 16.464 8.035 3.535 1.00 77.12 99 HIS A N 1
ATOM 789 C CA . HIS A 1 99 ? 16.136 9.189 2.706 1.00 77.12 99 HIS A CA 1
ATOM 790 C C . HIS A 1 99 ? 14.731 9.074 2.121 1.00 77.12 99 HIS A C 1
ATOM 792 O O . HIS A 1 99 ? 14.259 7.992 1.771 1.00 77.12 99 HIS A O 1
ATOM 798 N N . THR A 1 100 ? 14.064 10.211 1.947 1.00 78.50 100 THR A N 1
ATOM 799 C CA . THR A 1 100 ? 12.792 10.263 1.223 1.00 78.50 100 THR A CA 1
ATOM 800 C C . THR A 1 100 ? 12.993 9.966 -0.268 1.00 78.50 100 THR A C 1
ATOM 802 O O . THR A 1 100 ? 14.066 10.182 -0.830 1.00 78.50 100 THR A O 1
ATOM 805 N N . ASN A 1 101 ? 11.938 9.539 -0.971 1.00 81.62 101 ASN A N 1
ATOM 806 C CA . ASN A 1 101 ? 12.012 9.268 -2.417 1.00 81.62 101 ASN A CA 1
ATOM 807 C C . ASN A 1 101 ? 12.455 10.487 -3.244 1.00 81.62 101 ASN A C 1
ATOM 809 O O . ASN A 1 101 ? 13.065 10.333 -4.304 1.00 81.62 101 ASN A O 1
ATOM 813 N N . TYR A 1 102 ? 12.159 11.697 -2.765 1.00 82.06 102 TYR A N 1
ATOM 814 C CA . TYR A 1 102 ? 12.619 12.932 -3.390 1.00 82.06 102 TYR A CA 1
ATOM 815 C C . TYR A 1 102 ? 14.140 13.098 -3.250 1.00 82.06 102 TYR A C 1
ATOM 817 O O . TYR A 1 102 ? 14.833 13.302 -4.249 1.00 82.06 102 TYR A O 1
ATOM 825 N N . GLU A 1 103 ? 14.663 12.940 -2.033 1.00 84.62 103 GLU A N 1
ATOM 826 C CA . GLU A 1 103 ? 16.097 13.033 -1.730 1.00 84.62 103 GLU A CA 1
ATOM 827 C C . GLU A 1 103 ? 16.892 11.929 -2.423 1.00 84.62 103 GLU A C 1
ATOM 829 O O . GLU A 1 103 ? 17.890 12.217 -3.077 1.00 84.62 103 GLU A O 1
ATOM 834 N N . LEU A 1 104 ? 16.407 10.684 -2.390 1.00 88.44 104 LEU A N 1
ATOM 835 C CA . LEU A 1 104 ? 17.028 9.556 -3.090 1.00 88.44 104 LEU A CA 1
ATOM 836 C C . LEU A 1 104 ? 17.185 9.817 -4.578 1.00 88.44 104 LEU A C 1
ATOM 838 O O . LEU A 1 104 ? 18.206 9.475 -5.165 1.00 88.44 104 LEU A O 1
ATOM 842 N N . ARG A 1 105 ? 16.181 10.427 -5.209 1.00 91.62 105 ARG A N 1
ATOM 843 C CA . ARG A 1 105 ? 16.252 10.750 -6.631 1.00 91.62 105 ARG A CA 1
ATOM 844 C C . ARG A 1 105 ? 17.287 11.838 -6.908 1.00 91.62 105 ARG A C 1
ATOM 846 O O . ARG A 1 105 ? 17.971 11.755 -7.924 1.00 91.62 105 ARG A O 1
ATOM 85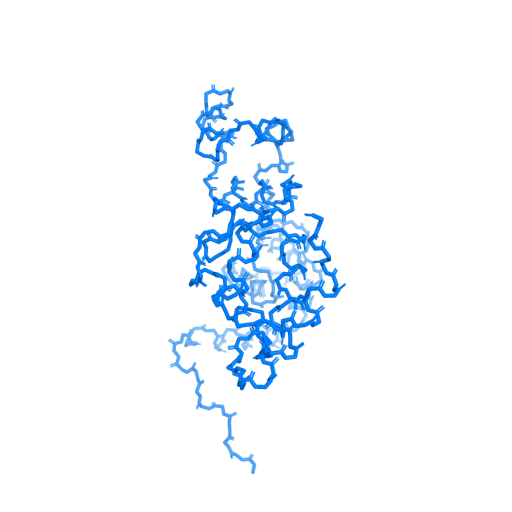3 N N . LYS A 1 106 ? 17.404 12.834 -6.024 1.00 92.75 106 LYS A N 1
ATOM 854 C CA . LYS A 1 106 ? 18.432 13.877 -6.118 1.00 92.75 106 LYS A CA 1
ATOM 855 C C . LYS A 1 106 ? 19.832 13.276 -5.956 1.00 92.75 106 LYS A C 1
ATOM 857 O O . LYS A 1 106 ? 20.670 13.476 -6.825 1.00 92.75 106 LYS A O 1
ATOM 862 N N . LEU A 1 107 ? 20.037 12.447 -4.936 1.00 92.94 107 LEU A N 1
ATOM 863 C CA . LEU A 1 107 ? 21.302 11.747 -4.698 1.00 92.94 107 LEU A CA 1
ATOM 864 C C . LEU A 1 107 ? 21.644 10.777 -5.841 1.00 92.94 107 LEU A C 1
ATOM 866 O O . LEU A 1 107 ? 22.791 10.687 -6.265 1.00 92.94 107 LEU A O 1
ATOM 870 N N . CYS A 1 108 ? 20.647 10.085 -6.401 1.00 91.44 108 CYS A N 1
ATOM 871 C CA . CYS A 1 108 ? 20.830 9.223 -7.569 1.00 91.44 108 CYS A CA 1
ATOM 872 C C . CYS A 1 108 ? 21.272 10.025 -8.800 1.00 91.44 108 CYS A C 1
ATOM 874 O O . CYS A 1 108 ? 22.110 9.556 -9.569 1.00 91.44 108 CYS A O 1
ATOM 876 N N . LEU A 1 109 ? 20.715 11.227 -8.981 1.00 92.56 109 LEU A N 1
ATOM 877 C CA . LEU A 1 109 ? 21.098 12.142 -10.052 1.00 92.56 109 LEU A CA 1
ATOM 878 C C . LEU A 1 109 ? 22.526 12.648 -9.882 1.00 92.56 109 LEU A C 1
ATOM 880 O O . LEU A 1 109 ? 23.268 12.670 -10.859 1.00 92.56 109 LEU A O 1
ATOM 884 N N . GLU A 1 110 ? 22.911 13.011 -8.663 1.00 92.75 110 GLU A N 1
ATOM 885 C CA . GLU A 1 110 ? 24.267 13.458 -8.336 1.00 92.75 110 GLU A CA 1
ATOM 886 C C . GLU A 1 110 ? 25.295 12.332 -8.518 1.00 92.75 110 GLU A C 1
ATOM 888 O O . GLU A 1 110 ? 26.368 12.562 -9.068 1.00 92.75 110 GLU A O 1
ATOM 893 N N . LYS A 1 111 ? 24.952 11.100 -8.123 1.00 92.81 111 LYS A N 1
ATOM 894 C CA . LYS A 1 111 ? 25.873 9.957 -8.135 1.00 92.81 111 LYS A CA 1
ATOM 895 C C . LYS A 1 111 ? 26.005 9.266 -9.492 1.00 92.81 111 LYS A C 1
ATOM 897 O O . LYS A 1 111 ? 27.102 8.874 -9.873 1.00 92.81 111 LYS A O 1
ATOM 902 N N . PHE A 1 112 ? 24.895 9.073 -10.204 1.00 90.56 112 PHE A N 1
ATOM 903 C CA . PHE A 1 112 ? 24.851 8.263 -11.430 1.00 90.56 112 PHE A CA 1
ATOM 904 C C . PHE A 1 112 ? 24.454 9.065 -12.677 1.00 90.56 112 PHE A C 1
ATOM 906 O O . PHE A 1 112 ? 24.467 8.543 -13.793 1.00 90.56 112 PHE A O 1
ATOM 913 N N . GLY A 1 113 ? 24.085 10.335 -12.521 1.00 88.81 113 GLY A N 1
ATOM 914 C CA . GLY A 1 113 ? 23.676 11.183 -13.630 1.00 88.81 113 GLY A CA 1
ATOM 915 C C . GLY A 1 113 ? 22.258 10.905 -14.140 1.00 88.81 113 GLY A C 1
ATOM 916 O O . GLY A 1 113 ? 21.557 9.959 -13.762 1.00 88.81 113 GLY A O 1
ATOM 917 N N . LYS A 1 114 ? 21.805 11.775 -15.048 1.00 87.25 114 LYS A N 1
ATOM 918 C CA . LYS A 1 114 ? 20.407 11.830 -15.505 1.00 87.25 114 LYS A CA 1
ATOM 919 C C . LYS A 1 114 ? 19.934 10.545 -16.192 1.00 87.25 114 LYS A C 1
ATOM 921 O O . LYS A 1 114 ? 18.790 10.149 -15.996 1.00 87.25 114 LYS A O 1
ATOM 926 N N . ALA A 1 115 ? 20.798 9.888 -16.967 1.00 79.44 115 ALA A N 1
ATOM 927 C CA . ALA A 1 115 ? 20.459 8.675 -17.722 1.00 79.44 115 ALA A CA 1
ATOM 928 C C . ALA A 1 115 ? 20.192 7.451 -16.826 1.00 79.44 115 ALA A C 1
ATOM 930 O O . ALA A 1 115 ? 19.452 6.541 -17.204 1.00 79.44 115 ALA A O 1
ATOM 931 N N . LEU A 1 116 ? 20.781 7.444 -15.630 1.00 83.50 116 LEU A N 1
ATOM 932 C CA . LEU A 1 116 ? 20.662 6.367 -14.650 1.00 83.50 116 LEU A CA 1
ATOM 933 C C . LEU A 1 116 ? 19.691 6.715 -13.515 1.00 83.50 116 LEU A C 1
ATOM 935 O O . LEU A 1 116 ? 19.398 5.871 -12.674 1.00 83.50 116 LEU A O 1
ATOM 939 N N . THR A 1 117 ? 19.115 7.918 -13.531 1.00 88.69 117 THR A N 1
ATOM 940 C CA . THR A 1 117 ? 18.140 8.353 -12.531 1.00 88.69 117 THR A CA 1
ATOM 941 C C . THR A 1 117 ? 16.729 7.896 -12.906 1.00 88.69 117 THR A C 1
ATOM 943 O O . THR A 1 117 ? 16.216 8.296 -13.957 1.00 88.69 117 THR A O 1
ATOM 946 N N . PRO A 1 118 ? 16.043 7.108 -12.059 1.00 86.38 118 PRO A N 1
ATOM 947 C CA . PRO A 1 118 ? 14.669 6.715 -12.329 1.00 86.38 118 PRO A CA 1
ATOM 948 C C . PRO A 1 118 ? 13.712 7.914 -12.267 1.00 86.38 118 PRO A C 1
ATOM 950 O O . PRO A 1 118 ? 13.917 8.906 -11.557 1.00 86.38 118 PRO A O 1
ATOM 953 N N . SER A 1 119 ? 12.599 7.805 -12.995 1.00 85.25 119 SER A N 1
ATOM 954 C CA . SER A 1 119 ? 11.467 8.711 -12.791 1.00 85.25 119 SER A CA 1
ATOM 955 C C . SER A 1 119 ? 10.894 8.539 -11.378 1.00 85.25 119 SER A C 1
ATOM 957 O O . SER A 1 119 ? 11.066 7.490 -10.755 1.00 85.25 119 SER A O 1
ATOM 959 N N . HIS A 1 120 ? 10.165 9.539 -10.878 1.00 80.56 120 HIS A N 1
ATOM 960 C CA . HIS A 1 120 ? 9.553 9.464 -9.548 1.00 80.56 120 HIS A CA 1
ATOM 961 C C . HIS A 1 120 ? 8.611 8.254 -9.403 1.00 80.56 120 HIS A C 1
ATOM 963 O O . HIS A 1 120 ? 8.658 7.539 -8.406 1.00 80.56 120 HIS A O 1
ATOM 969 N N . SER A 1 121 ? 7.784 7.975 -10.414 1.00 75.00 121 SER A N 1
ATOM 970 C CA . SER A 1 121 ? 6.860 6.833 -10.402 1.00 75.00 121 SER A CA 1
ATOM 971 C C . SER A 1 121 ? 7.585 5.489 -10.512 1.00 75.00 121 SER A C 1
ATOM 973 O O . SER A 1 121 ? 7.177 4.519 -9.872 1.00 75.00 121 SER A O 1
ATOM 975 N N . THR A 1 122 ? 8.677 5.431 -11.280 1.00 82.19 122 THR A N 1
ATOM 976 C CA . THR A 1 122 ? 9.543 4.248 -11.383 1.00 82.19 122 THR A CA 1
ATOM 977 C C . THR A 1 122 ? 10.223 3.953 -10.050 1.00 82.19 122 THR A C 1
ATOM 979 O O . THR A 1 122 ? 10.176 2.815 -9.593 1.00 82.19 122 THR A O 1
ATOM 982 N N . LEU A 1 123 ? 10.795 4.977 -9.407 1.00 85.50 123 LEU A N 1
ATOM 983 C CA . LEU A 1 123 ? 11.442 4.861 -8.102 1.00 85.50 123 LEU A CA 1
ATOM 984 C C . LEU A 1 123 ? 10.446 4.417 -7.030 1.00 85.50 123 LEU A C 1
ATOM 986 O O . LEU A 1 123 ? 10.705 3.447 -6.328 1.00 85.50 123 LEU A O 1
ATOM 990 N N . GLN A 1 124 ? 9.276 5.059 -6.965 1.00 80.62 124 GLN A N 1
ATOM 991 C CA . GLN A 1 124 ? 8.210 4.698 -6.029 1.00 80.62 124 GLN A CA 1
ATOM 992 C C . GLN A 1 124 ? 7.802 3.228 -6.178 1.00 80.62 124 GLN A C 1
ATOM 994 O O . GLN A 1 124 ? 7.687 2.524 -5.182 1.00 80.62 124 GLN A O 1
ATOM 999 N N . ARG A 1 125 ? 7.574 2.763 -7.413 1.00 77.00 125 ARG A N 1
ATOM 1000 C CA . ARG A 1 125 ? 7.148 1.383 -7.689 1.00 77.00 125 ARG A CA 1
ATOM 1001 C C . ARG A 1 125 ? 8.249 0.363 -7.400 1.00 77.00 125 ARG A C 1
ATOM 1003 O O . ARG A 1 125 ? 7.953 -0.758 -7.001 1.00 77.00 125 ARG A O 1
ATOM 1010 N N . PHE A 1 126 ? 9.499 0.722 -7.667 1.00 82.06 126 PHE A N 1
ATOM 1011 C CA . PHE A 1 126 ? 10.645 -0.127 -7.376 1.00 82.06 126 PHE A CA 1
ATOM 1012 C C . PHE A 1 126 ? 10.836 -0.260 -5.869 1.00 82.06 126 PHE A C 1
ATOM 1014 O O . PHE A 1 126 ? 10.758 -1.364 -5.340 1.00 82.06 126 PHE A O 1
ATOM 1021 N N . LEU A 1 127 ? 10.947 0.864 -5.163 1.00 80.00 127 LEU A N 1
ATOM 1022 C CA . LEU A 1 127 ? 11.101 0.859 -3.717 1.00 80.00 127 LEU A CA 1
ATOM 1023 C C . LEU A 1 127 ? 9.889 0.250 -3.024 1.00 80.00 127 LEU A C 1
ATOM 1025 O O . LEU A 1 127 ? 10.093 -0.499 -2.095 1.00 80.00 127 LEU A O 1
ATOM 1029 N N . SER A 1 128 ? 8.651 0.414 -3.502 1.00 70.88 128 SER A N 1
ATOM 1030 C CA . SER A 1 128 ? 7.492 -0.254 -2.884 1.00 70.88 128 SER A CA 1
ATOM 1031 C C . SER A 1 128 ? 7.558 -1.786 -2.910 1.00 70.88 128 SER A C 1
ATOM 1033 O O . SER A 1 128 ? 6.865 -2.431 -2.134 1.00 70.88 128 SER A O 1
ATOM 1035 N N . LYS A 1 129 ? 8.332 -2.383 -3.829 1.00 67.81 129 LYS A N 1
ATOM 1036 C CA . LYS A 1 129 ? 8.559 -3.839 -3.880 1.00 67.81 129 LYS A CA 1
ATOM 1037 C C . LYS A 1 129 ? 9.687 -4.293 -2.946 1.00 67.81 129 LYS A C 1
ATOM 1039 O O . LYS A 1 129 ? 9.722 -5.460 -2.578 1.00 67.81 129 LYS A O 1
ATOM 1044 N N . HIS A 1 130 ? 10.603 -3.384 -2.611 1.00 66.31 130 HIS A N 1
ATOM 1045 C CA . HIS A 1 130 ? 11.788 -3.624 -1.778 1.00 66.31 130 HIS A CA 1
ATOM 1046 C C . HIS A 1 130 ? 11.680 -3.016 -0.376 1.00 66.31 130 HIS A C 1
ATOM 1048 O O . HIS A 1 130 ? 12.494 -3.315 0.492 1.00 66.31 130 HIS A O 1
ATOM 1054 N N . GLN A 1 131 ? 10.663 -2.188 -0.157 1.00 61.94 131 GLN A N 1
ATOM 1055 C CA . GLN A 1 131 ? 10.196 -1.723 1.128 1.00 61.94 131 GLN A CA 1
ATOM 1056 C C . GLN A 1 131 ? 9.687 -2.954 1.863 1.00 61.94 131 GLN A C 1
ATOM 1058 O O . GLN A 1 131 ? 8.535 -3.358 1.746 1.00 61.94 131 GLN A O 1
ATOM 1063 N N . SER A 1 132 ? 10.578 -3.523 2.664 1.00 50.56 132 SER A N 1
ATOM 1064 C CA . SER A 1 132 ? 10.236 -4.353 3.811 1.00 50.56 132 SER A CA 1
ATOM 1065 C C . SER A 1 132 ? 9.643 -3.514 4.949 1.00 50.56 132 SER A C 1
ATOM 1067 O O . SER A 1 132 ? 9.521 -3.997 6.072 1.00 50.56 132 SER A O 1
ATOM 1069 N N . SER A 1 133 ? 9.268 -2.251 4.704 1.00 50.62 133 SER A N 1
ATOM 1070 C CA . SER A 1 133 ? 8.402 -1.543 5.628 1.00 50.62 133 SER A CA 1
ATOM 1071 C C . SER A 1 133 ? 7.027 -2.177 5.503 1.00 50.62 133 SER A C 1
ATOM 1073 O O . SER A 1 133 ? 6.279 -1.895 4.567 1.00 50.62 133 SER A O 1
ATOM 1075 N N . ASN A 1 134 ? 6.674 -3.006 6.484 1.00 51.38 134 ASN A N 1
ATOM 1076 C CA . ASN A 1 134 ? 5.307 -3.488 6.657 1.00 51.38 134 ASN A CA 1
ATOM 1077 C C . ASN A 1 134 ? 4.295 -2.324 6.632 1.00 51.38 134 ASN A C 1
ATOM 1079 O O . ASN A 1 134 ? 3.128 -2.569 6.373 1.00 51.38 134 ASN A O 1
ATOM 1083 N N . ILE A 1 135 ? 4.749 -1.080 6.843 1.00 53.88 135 ILE A N 1
ATOM 1084 C CA . ILE A 1 135 ? 4.000 0.174 6.877 1.00 53.88 135 ILE A CA 1
ATOM 1085 C C . ILE A 1 135 ? 3.803 0.772 5.466 1.00 53.88 135 ILE A C 1
ATOM 1087 O O . ILE A 1 135 ? 4.722 1.314 4.857 1.00 53.88 135 ILE A O 1
ATOM 1091 N N . VAL A 1 136 ? 2.568 0.739 4.967 1.00 62.09 136 VAL A N 1
ATOM 1092 C CA . VAL A 1 136 ? 2.076 1.407 3.753 1.00 62.09 136 VAL A CA 1
ATOM 1093 C C . VAL A 1 136 ? 1.255 2.630 4.157 1.00 62.09 136 VAL A C 1
ATOM 1095 O O . VAL A 1 136 ? 0.368 2.524 4.993 1.00 62.09 136 VAL A O 1
ATOM 1098 N N . ARG A 1 137 ? 1.443 3.799 3.532 1.00 62.94 137 ARG A N 1
ATOM 1099 C CA . ARG A 1 137 ? 0.541 4.938 3.788 1.00 62.94 137 ARG A CA 1
ATOM 1100 C C . ARG A 1 137 ? -0.766 4.786 2.999 1.00 62.94 137 ARG A C 1
ATOM 1102 O O . ARG A 1 137 ? -0.748 4.808 1.770 1.00 62.94 137 ARG A O 1
ATOM 1109 N N . ARG A 1 138 ? -1.913 4.655 3.675 1.00 65.75 138 ARG A N 1
ATOM 1110 C CA . ARG A 1 138 ? -3.255 4.587 3.059 1.00 65.75 138 ARG A CA 1
ATOM 1111 C C . ARG A 1 138 ? -4.247 5.469 3.801 1.00 65.75 138 ARG A C 1
ATOM 1113 O O . ARG A 1 138 ? -4.334 5.418 5.018 1.00 65.75 138 ARG A O 1
ATOM 1120 N N . HIS A 1 139 ? -5.013 6.273 3.062 1.00 72.75 139 HIS A N 1
ATOM 1121 C CA . HIS A 1 139 ? -6.070 7.140 3.611 1.00 72.75 139 HIS A CA 1
ATOM 1122 C C . HIS A 1 139 ? -5.629 8.090 4.744 1.00 72.75 139 HIS A C 1
ATOM 1124 O O . HIS A 1 139 ? -6.473 8.577 5.490 1.00 72.75 139 HIS A O 1
ATOM 1130 N N . GLY A 1 140 ? -4.328 8.386 4.847 1.00 65.62 140 GLY A N 1
ATOM 1131 C CA . GLY A 1 140 ? -3.752 9.205 5.918 1.00 65.62 140 GLY A CA 1
ATOM 1132 C C . GLY A 1 140 ? -3.176 8.415 7.099 1.00 65.62 140 GLY A C 1
ATOM 1133 O O . GLY A 1 140 ? -2.576 9.043 7.957 1.00 65.62 140 GLY A O 1
ATOM 1134 N N . ILE A 1 141 ? -3.295 7.083 7.106 1.00 74.88 141 ILE A N 1
ATOM 1135 C CA . ILE A 1 141 ? -2.713 6.173 8.106 1.00 74.88 141 ILE A CA 1
ATOM 1136 C C . ILE A 1 141 ? -1.428 5.563 7.555 1.00 74.88 141 ILE A C 1
ATOM 1138 O O . ILE A 1 141 ? -1.392 5.147 6.395 1.00 74.88 141 ILE A O 1
ATOM 1142 N N . SER A 1 142 ? -0.405 5.451 8.389 1.00 77.81 142 SER A N 1
ATOM 1143 C CA . SER A 1 142 ? 0.773 4.620 8.145 1.00 77.81 142 SER A CA 1
ATOM 1144 C C . SER A 1 142 ? 0.463 3.187 8.606 1.00 77.81 142 SER A C 1
ATOM 1146 O O . SER A 1 142 ? 0.714 2.819 9.752 1.00 77.81 142 SER A O 1
ATOM 1148 N N . ILE A 1 143 ? -0.167 2.398 7.725 1.00 77.06 143 ILE A N 1
ATOM 1149 C CA . ILE A 1 143 ? -0.758 1.090 8.034 1.00 77.06 143 ILE A CA 1
ATOM 1150 C C . ILE A 1 143 ? 0.220 -0.057 7.798 1.00 77.06 143 ILE A C 1
ATOM 1152 O O . ILE A 1 143 ? 0.688 -0.236 6.681 1.00 77.06 143 ILE A O 1
ATOM 1156 N N . ASP A 1 144 ? 0.474 -0.883 8.808 1.00 77.12 144 ASP A N 1
ATOM 1157 C CA . ASP A 1 144 ? 1.177 -2.156 8.643 1.00 77.12 144 ASP A CA 1
ATOM 1158 C C . ASP A 1 144 ? 0.349 -3.376 9.015 1.00 77.12 144 ASP A C 1
ATOM 1160 O O . ASP A 1 144 ? -0.830 -3.256 9.339 1.00 77.12 144 ASP A O 1
ATOM 1164 N N . GLN A 1 145 ? 0.944 -4.568 8.899 1.00 76.38 145 GLN A N 1
ATOM 1165 C CA . GLN A 1 145 ? 0.272 -5.822 9.241 1.00 76.38 145 GLN A CA 1
ATOM 1166 C C . GLN A 1 145 ? -0.241 -5.814 10.684 1.00 76.38 145 GLN A C 1
ATOM 1168 O O . GLN A 1 145 ? -1.378 -6.219 10.910 1.00 76.38 145 GLN A O 1
ATOM 1173 N N . GLU A 1 146 ? 0.549 -5.304 11.632 1.00 83.50 146 GLU A N 1
ATOM 1174 C CA . GLU A 1 146 ? 0.168 -5.242 13.043 1.00 83.50 146 GLU A CA 1
ATOM 1175 C C . GLU A 1 146 ? -1.019 -4.296 13.267 1.00 83.50 146 GLU A C 1
ATOM 1177 O O . GLU A 1 146 ? -2.051 -4.715 13.792 1.00 83.50 146 GLU A O 1
ATOM 1182 N N . LEU A 1 147 ? -0.920 -3.042 12.813 1.00 87.12 147 LEU A N 1
ATOM 1183 C CA . LEU A 1 147 ? -1.985 -2.051 12.969 1.00 87.12 147 LEU A CA 1
ATOM 1184 C C . LEU A 1 147 ? -3.246 -2.464 12.196 1.00 87.12 147 LEU A C 1
ATOM 1186 O O . LEU A 1 147 ? -4.361 -2.291 12.684 1.00 87.12 147 LEU A O 1
ATOM 1190 N N . SER A 1 148 ? -3.090 -3.057 11.011 1.00 86.94 148 SER A N 1
ATOM 1191 C CA . SER A 1 148 ? -4.202 -3.574 10.208 1.00 86.94 148 SER A CA 1
ATOM 1192 C C . SER A 1 148 ? -4.927 -4.715 10.911 1.00 86.94 148 SER A C 1
ATOM 1194 O O . SER A 1 148 ? -6.157 -4.690 10.996 1.00 86.94 148 SER A O 1
ATOM 1196 N N . ALA A 1 149 ? -4.187 -5.693 11.439 1.00 87.94 149 ALA A N 1
ATOM 1197 C CA . ALA A 1 149 ? -4.760 -6.810 12.181 1.00 87.94 149 ALA A CA 1
ATOM 1198 C C . ALA A 1 149 ? -5.435 -6.327 13.470 1.00 87.94 149 ALA A C 1
ATOM 1200 O O . ALA A 1 149 ? -6.551 -6.744 13.779 1.00 87.94 149 ALA A O 1
ATOM 1201 N N . TRP A 1 150 ? -4.802 -5.396 14.186 1.00 93.44 150 TRP A N 1
ATOM 1202 C CA . TRP A 1 150 ? -5.353 -4.833 15.412 1.00 93.44 150 TRP A CA 1
ATOM 1203 C C . TRP A 1 150 ? -6.650 -4.057 15.154 1.00 93.44 150 TRP A C 1
ATOM 1205 O O . TRP A 1 150 ? -7.644 -4.271 15.850 1.00 93.44 150 TRP A O 1
ATOM 1215 N N . LEU A 1 151 ? -6.688 -3.202 14.126 1.00 92.94 151 LEU A N 1
ATOM 1216 C CA . LEU A 1 151 ? -7.895 -2.464 13.751 1.00 92.94 151 LEU A CA 1
ATOM 1217 C C . LEU A 1 151 ? -9.026 -3.410 13.331 1.00 92.94 151 LEU A C 1
ATOM 1219 O O . LEU A 1 151 ? -10.157 -3.223 13.766 1.00 92.94 151 LEU A O 1
ATOM 1223 N N . GLN A 1 152 ? -8.735 -4.445 12.539 1.00 93.19 152 GLN A N 1
ATOM 1224 C CA . GLN A 1 152 ? -9.740 -5.430 12.125 1.00 93.19 152 GLN A CA 1
ATOM 1225 C C . GLN A 1 152 ? -10.265 -6.268 13.300 1.00 93.19 152 GLN A C 1
ATOM 1227 O O . GLN A 1 152 ? -11.464 -6.531 13.356 1.00 93.19 152 GLN A O 1
ATOM 1232 N N . LYS A 1 153 ? -9.408 -6.634 14.265 1.00 93.50 153 LYS A N 1
ATOM 1233 C CA . LYS A 1 153 ? -9.816 -7.362 15.479 1.00 93.50 153 LYS A CA 1
ATOM 1234 C C . LYS A 1 153 ? -10.758 -6.526 16.355 1.00 93.50 153 LYS A C 1
ATOM 1236 O O . LYS A 1 153 ? -11.744 -7.049 16.865 1.00 93.50 153 LYS A O 1
ATOM 1241 N N . ASN A 1 154 ? -10.460 -5.237 16.539 1.00 93.69 154 ASN A N 1
ATOM 1242 C CA . ASN A 1 154 ? -11.133 -4.402 17.541 1.00 93.69 154 ASN A CA 1
ATOM 1243 C C . ASN A 1 154 ? -12.272 -3.535 16.980 1.00 93.69 154 ASN A C 1
ATOM 1245 O O . ASN A 1 154 ? -13.174 -3.154 17.728 1.00 93.69 154 ASN A O 1
ATOM 1249 N N . ALA A 1 155 ? -12.295 -3.252 15.673 1.00 93.38 155 ALA A N 1
ATOM 1250 C CA . ALA A 1 155 ? -13.373 -2.485 15.045 1.00 93.38 155 ALA A CA 1
ATOM 1251 C C . ALA A 1 155 ? -14.775 -3.100 15.226 1.00 93.38 155 ALA A C 1
ATOM 1253 O O . ALA A 1 155 ? -15.722 -2.332 15.403 1.00 93.38 155 ALA A O 1
ATOM 1254 N N . PRO A 1 156 ? -14.965 -4.435 15.256 1.00 91.88 156 PRO A N 1
ATOM 1255 C CA . PRO A 1 156 ? -16.253 -5.043 15.598 1.00 91.88 156 PRO A CA 1
ATOM 1256 C C . PRO A 1 156 ? -16.685 -4.847 17.057 1.00 91.88 156 PRO A C 1
ATOM 1258 O O . PRO A 1 156 ? -17.877 -4.948 17.339 1.00 91.88 156 PRO A O 1
ATOM 1261 N N . LEU A 1 157 ? -15.757 -4.551 17.972 1.00 91.00 157 LEU A N 1
ATOM 1262 C CA . LEU A 1 157 ? -16.021 -4.431 19.412 1.00 91.00 157 LEU A CA 1
ATOM 1263 C C . LEU A 1 157 ? -16.271 -2.980 19.836 1.00 91.00 157 LEU A C 1
ATOM 1265 O O . LEU A 1 157 ? -17.181 -2.702 20.610 1.00 91.00 157 LEU A O 1
ATOM 1269 N N . LEU A 1 158 ? -15.492 -2.043 19.297 1.00 91.81 158 LEU A N 1
ATOM 1270 C CA . LEU A 1 158 ? -15.471 -0.653 19.751 1.00 91.81 158 LEU A CA 1
ATOM 1271 C C . LEU A 1 158 ? -16.270 0.279 18.830 1.00 91.81 158 LEU A C 1
ATOM 1273 O O . LEU A 1 158 ? -16.445 0.023 17.633 1.00 91.81 158 LEU A O 1
ATOM 1277 N N . ARG A 1 159 ? -16.756 1.408 19.364 1.00 93.06 159 ARG A N 1
ATOM 1278 C CA . ARG A 1 159 ? -17.205 2.522 18.508 1.00 93.06 159 ARG A CA 1
ATOM 1279 C C . ARG A 1 159 ? -15.997 3.192 17.873 1.00 93.06 159 ARG A C 1
ATOM 1281 O O . ARG A 1 159 ? -14.899 3.116 18.401 1.00 93.06 159 ARG A O 1
ATOM 1288 N N . MET A 1 160 ? -16.209 3.909 16.771 1.00 93.44 160 MET A N 1
ATOM 1289 C CA . MET A 1 160 ? -15.111 4.533 16.023 1.00 93.44 160 MET A CA 1
ATOM 1290 C C . MET A 1 160 ? -14.275 5.514 16.867 1.00 93.44 160 MET A C 1
ATOM 1292 O O . MET A 1 160 ? -13.062 5.562 16.705 1.00 93.44 160 MET A O 1
ATOM 1296 N N . ALA A 1 161 ? -14.907 6.266 17.775 1.00 91.75 161 ALA A N 1
ATOM 1297 C CA . ALA A 1 161 ? -14.209 7.187 18.678 1.00 91.75 161 ALA A CA 1
ATOM 1298 C C . ALA A 1 161 ? -13.344 6.446 19.717 1.00 91.75 161 ALA A C 1
ATOM 1300 O O . ALA A 1 161 ? -12.180 6.792 19.916 1.00 91.75 161 ALA A O 1
ATOM 1301 N N . ASP A 1 162 ? -13.896 5.389 20.321 1.00 92.62 162 ASP A N 1
ATOM 1302 C CA . ASP A 1 162 ? -13.199 4.548 21.301 1.00 92.62 162 ASP A CA 1
ATOM 1303 C C . ASP A 1 162 ? -12.040 3.790 20.622 1.00 92.62 162 ASP A C 1
ATOM 1305 O O . ASP A 1 162 ? -10.905 3.818 21.090 1.00 92.62 162 ASP A O 1
ATOM 1309 N N . LEU A 1 163 ? -12.297 3.209 19.443 1.00 94.25 163 LEU A N 1
ATOM 1310 C CA . LEU A 1 163 ? -11.299 2.538 18.609 1.00 94.25 163 LEU A CA 1
ATOM 1311 C C . LEU A 1 163 ? -10.143 3.471 18.252 1.00 94.25 163 LEU A C 1
ATOM 1313 O O . LEU A 1 163 ? -8.991 3.065 18.341 1.00 94.25 163 LEU A O 1
ATOM 1317 N N . TYR A 1 164 ? -10.442 4.704 17.833 1.00 94.19 164 TYR A N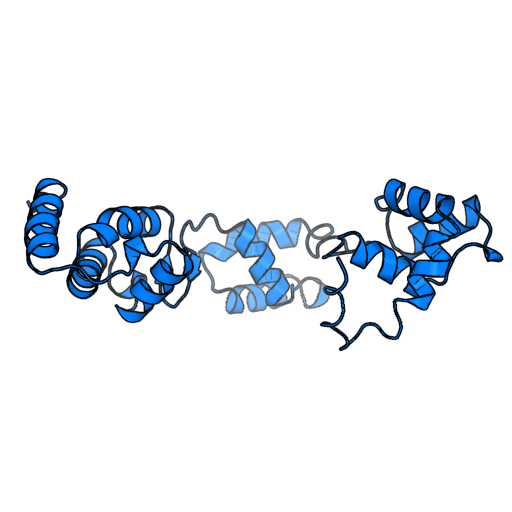 1
ATOM 1318 C CA . TYR A 1 164 ? -9.420 5.693 17.503 1.00 94.19 164 TYR A CA 1
ATOM 1319 C C . TYR A 1 164 ? -8.563 6.035 18.723 1.00 94.19 164 TYR A C 1
ATOM 1321 O O . TYR A 1 164 ? -7.341 5.985 18.629 1.00 94.19 164 TYR A O 1
ATOM 1329 N N . THR A 1 165 ? -9.194 6.314 19.865 1.00 94.06 165 THR A N 1
ATOM 1330 C CA . THR A 1 165 ? -8.495 6.633 21.118 1.00 94.06 165 THR A CA 1
ATOM 1331 C C . THR A 1 165 ? -7.531 5.515 21.520 1.00 94.06 165 THR A C 1
ATOM 1333 O O . THR A 1 165 ? -6.351 5.772 21.749 1.00 94.06 165 THR A O 1
ATOM 1336 N N . GLU A 1 166 ? -7.998 4.266 21.539 1.00 93.62 166 GLU A N 1
ATOM 1337 C CA . GLU A 1 166 ? -7.167 3.109 21.898 1.00 93.62 166 GLU A CA 1
ATOM 1338 C C . GLU A 1 166 ? -6.081 2.819 20.853 1.00 93.62 166 GLU A C 1
ATOM 1340 O O . GLU A 1 166 ? -4.945 2.478 21.186 1.00 93.62 166 GLU A O 1
ATOM 1345 N N . CYS A 1 167 ? -6.388 3.035 19.574 1.00 92.00 167 CYS A N 1
ATOM 1346 C CA . CYS A 1 167 ? -5.416 2.914 18.498 1.00 92.00 167 CYS A CA 1
ATOM 1347 C C . CYS A 1 167 ? -4.282 3.944 18.636 1.00 92.00 167 CYS A C 1
ATOM 1349 O O . CYS A 1 167 ? -3.118 3.598 18.438 1.00 92.00 167 CYS A O 1
ATOM 1351 N N . VAL A 1 168 ? -4.599 5.197 18.983 1.00 91.62 168 VAL A N 1
ATOM 1352 C CA . VAL A 1 168 ? -3.602 6.259 19.203 1.00 91.62 168 VAL A CA 1
ATOM 1353 C C . VAL A 1 168 ? -2.753 5.963 20.434 1.00 91.62 168 VAL A C 1
ATOM 1355 O O . VAL A 1 168 ? -1.533 6.072 20.345 1.00 91.62 168 VAL A O 1
ATOM 1358 N N . LYS A 1 169 ? -3.360 5.521 21.545 1.00 90.81 169 LYS A N 1
ATOM 1359 C CA . LYS A 1 169 ? -2.618 5.107 22.749 1.00 90.81 169 LYS A CA 1
ATOM 1360 C C . LYS A 1 169 ? -1.583 4.025 22.443 1.00 90.81 169 LYS A C 1
ATOM 1362 O O . LYS A 1 169 ? -0.471 4.083 22.953 1.00 90.81 169 LYS A O 1
ATOM 1367 N N . ARG A 1 170 ? -1.942 3.051 21.600 1.00 88.75 170 ARG A N 1
ATOM 1368 C CA . ARG A 1 170 ? -1.078 1.909 21.279 1.00 88.75 170 ARG A CA 1
ATOM 1369 C C . ARG A 1 170 ? -0.015 2.208 20.222 1.00 88.75 170 ARG A C 1
ATOM 1371 O O . ARG A 1 170 ? 1.100 1.712 20.334 1.00 88.75 170 ARG A O 1
ATOM 1378 N N . PHE A 1 171 ? -0.358 2.957 19.174 1.00 85.56 171 PHE A N 1
ATOM 1379 C CA . PHE A 1 171 ? 0.483 3.083 17.973 1.00 85.56 171 PHE A CA 1
ATOM 1380 C C . PHE A 1 171 ? 1.009 4.498 17.704 1.00 85.56 171 PHE A C 1
ATOM 1382 O O . PHE A 1 171 ? 1.815 4.672 16.788 1.00 85.56 171 PHE A O 1
ATOM 1389 N N . GLY A 1 172 ? 0.574 5.492 18.480 1.00 85.62 172 GLY A N 1
ATOM 1390 C CA . GLY A 1 172 ? 0.955 6.894 18.334 1.00 85.62 172 GLY A CA 1
ATOM 1391 C C . GLY A 1 172 ? 0.130 7.653 17.290 1.00 85.62 172 GLY A C 1
ATOM 1392 O O . GLY A 1 172 ? -0.262 7.121 16.247 1.00 85.62 172 GLY A O 1
ATOM 1393 N N . GLU A 1 173 ? -0.118 8.936 17.557 1.00 83.62 173 GLU A N 1
ATOM 1394 C CA . GLU A 1 173 ? -0.919 9.807 16.687 1.00 83.62 173 GLU A CA 1
ATOM 1395 C C . GLU A 1 173 ? -0.292 9.976 15.295 1.00 83.62 173 GLU A C 1
ATOM 1397 O O . GLU A 1 173 ? -0.999 9.909 14.290 1.00 83.62 173 GLU A O 1
ATOM 1402 N N . GLU A 1 174 ? 1.040 10.069 15.212 1.00 77.75 174 GLU A N 1
ATOM 1403 C CA . GLU A 1 174 ? 1.764 10.215 13.941 1.00 77.75 174 GLU A CA 1
ATOM 1404 C C . GLU A 1 174 ? 1.506 9.061 12.959 1.00 77.75 174 GLU A C 1
ATOM 1406 O O . GLU A 1 174 ? 1.519 9.245 11.738 1.00 77.75 174 GLU A O 1
ATOM 1411 N N . ARG A 1 175 ? 1.244 7.858 13.486 1.00 78.62 175 ARG A N 1
ATOM 1412 C CA . ARG A 1 175 ? 1.006 6.651 12.688 1.00 78.62 175 ARG A CA 1
ATOM 1413 C C . ARG A 1 175 ? -0.466 6.488 12.318 1.00 78.62 175 ARG A C 1
ATOM 1415 O O . ARG A 1 175 ? -0.774 6.102 11.188 1.00 78.62 175 ARG A O 1
ATOM 1422 N N . VAL A 1 176 ? -1.369 6.789 13.251 1.00 84.25 176 VAL A N 1
ATOM 1423 C CA . VAL A 1 176 ? -2.823 6.603 13.096 1.00 84.25 176 VAL A CA 1
ATOM 1424 C C . VAL A 1 176 ? -3.465 7.746 12.300 1.00 84.25 176 VAL A C 1
ATOM 1426 O O . VAL A 1 176 ? -4.415 7.530 11.541 1.00 84.25 176 VAL A O 1
ATOM 1429 N N . GLY A 1 177 ? -2.931 8.960 12.423 1.00 86.25 177 GLY A N 1
ATOM 1430 C CA . GLY A 1 177 ? -3.419 10.149 11.742 1.00 86.25 177 GLY A CA 1
ATOM 1431 C C . GLY A 1 177 ? -4.685 10.708 12.389 1.00 86.25 177 GLY A C 1
ATOM 1432 O O . GLY A 1 177 ? -4.611 11.520 13.294 1.00 86.25 177 GLY A O 1
ATOM 1433 N N . SER A 1 178 ? -5.866 10.325 11.898 1.00 89.31 178 SER A N 1
ATOM 1434 C CA . SER A 1 178 ? -7.144 10.861 12.401 1.00 89.31 178 SER A CA 1
ATOM 1435 C C . SER A 1 178 ? -8.241 9.804 12.433 1.00 89.31 178 SER A C 1
ATOM 1437 O O . SER A 1 178 ? -8.205 8.834 11.673 1.00 89.31 178 SER A O 1
ATOM 1439 N N . GLN A 1 179 ? -9.289 10.037 13.226 1.00 92.44 179 GLN A N 1
ATOM 1440 C CA . GLN A 1 179 ? -10.470 9.167 13.262 1.00 92.44 179 GLN A CA 1
ATOM 1441 C C . GLN A 1 179 ? -11.075 8.951 11.858 1.00 92.44 179 GLN A C 1
ATOM 1443 O O . GLN A 1 179 ? -11.437 7.835 11.483 1.00 92.44 179 GLN A O 1
ATOM 1448 N N . SER A 1 180 ? -11.124 10.002 11.033 1.00 91.12 180 SER A N 1
ATOM 1449 C CA . SER A 1 180 ? -11.604 9.930 9.645 1.00 91.12 180 SER A CA 1
ATOM 1450 C C . SER A 1 180 ? -10.685 9.121 8.724 1.00 91.12 180 SER A C 1
ATOM 1452 O O . SER A 1 180 ? -11.141 8.581 7.712 1.00 91.12 180 SER A O 1
ATOM 1454 N N . ALA A 1 181 ? -9.386 9.057 9.023 1.00 88.25 181 ALA A N 1
ATOM 1455 C CA . ALA A 1 181 ? -8.451 8.194 8.309 1.00 88.25 181 ALA A CA 1
ATOM 1456 C C . ALA A 1 181 ? -8.738 6.722 8.638 1.00 88.25 181 ALA A C 1
ATOM 1458 O O . ALA A 1 181 ? -8.925 5.929 7.712 1.00 88.25 181 ALA A O 1
ATOM 1459 N N . VAL A 1 182 ? -8.890 6.393 9.930 1.00 91.06 182 VAL A N 1
ATOM 1460 C CA . VAL A 1 182 ? -9.263 5.051 10.424 1.00 91.06 182 VAL A CA 1
ATOM 1461 C C . VAL A 1 182 ? -10.557 4.561 9.778 1.00 91.06 182 VAL A C 1
ATOM 1463 O O . VAL A 1 182 ? -10.584 3.473 9.201 1.00 91.06 182 VAL A O 1
ATOM 1466 N N . TYR A 1 183 ? -11.601 5.394 9.768 1.00 92.81 183 TYR A N 1
ATOM 1467 C CA . TYR A 1 183 ? -12.868 5.054 9.118 1.00 92.81 183 TYR A CA 1
ATOM 1468 C C . TYR A 1 183 ? -12.694 4.740 7.624 1.00 92.81 183 TYR A C 1
ATOM 1470 O O . TYR A 1 183 ? -13.181 3.717 7.143 1.00 92.81 183 TYR A O 1
ATOM 1478 N N . ARG A 1 184 ? -11.979 5.596 6.877 1.00 90.00 184 ARG A N 1
ATOM 1479 C CA . ARG A 1 184 ? -11.758 5.405 5.432 1.00 90.00 184 ARG A CA 1
ATOM 1480 C C . ARG A 1 184 ? -10.962 4.139 5.131 1.00 90.00 184 ARG A C 1
ATOM 1482 O O . ARG A 1 184 ? -11.282 3.448 4.166 1.00 90.00 184 ARG A O 1
ATOM 1489 N N . PHE A 1 185 ? -9.963 3.821 5.953 1.00 90.25 185 PHE A N 1
ATOM 1490 C CA . PHE A 1 185 ? -9.220 2.572 5.837 1.00 90.25 185 PHE A CA 1
ATOM 1491 C C . PHE A 1 185 ? -10.130 1.355 6.033 1.00 90.25 185 PHE A C 1
ATOM 1493 O O . PHE A 1 185 ? -10.184 0.505 5.147 1.00 90.25 185 PHE A O 1
ATOM 1500 N N . LEU A 1 186 ? -10.901 1.298 7.120 1.00 91.88 186 LEU A N 1
ATOM 1501 C CA . LEU A 1 186 ? -11.809 0.177 7.385 1.00 91.88 186 LEU A CA 1
ATOM 1502 C C . LEU A 1 186 ? -12.882 0.036 6.297 1.00 91.88 186 LEU A C 1
ATOM 1504 O O . LEU A 1 186 ? -13.124 -1.064 5.807 1.00 91.88 186 LEU A O 1
ATOM 1508 N N . ALA A 1 187 ? -13.453 1.150 5.831 1.00 88.50 187 ALA A N 1
ATOM 1509 C CA . ALA A 1 187 ? -14.408 1.150 4.723 1.00 88.50 187 ALA A CA 1
ATOM 1510 C C . ALA A 1 187 ? -13.794 0.607 3.415 1.00 88.50 187 ALA A C 1
ATOM 1512 O O . ALA A 1 187 ? -14.484 -0.041 2.624 1.00 88.50 187 ALA A O 1
ATOM 1513 N N . SER A 1 188 ? -12.493 0.829 3.187 1.00 86.44 188 SER A N 1
ATOM 1514 C CA . SER A 1 188 ? -11.785 0.328 2.001 1.00 86.44 188 SER A CA 1
ATOM 1515 C C . SER A 1 188 ? -11.647 -1.200 1.966 1.00 86.44 188 SER A C 1
ATOM 1517 O O . SER A 1 188 ? -11.488 -1.766 0.883 1.00 86.44 188 SER A O 1
ATOM 1519 N N . LEU A 1 189 ? -11.767 -1.872 3.121 1.00 86.50 189 LEU A N 1
ATOM 1520 C CA . LEU A 1 189 ? -11.701 -3.334 3.238 1.00 86.50 189 LEU A CA 1
ATOM 1521 C C . LEU A 1 189 ? -12.985 -4.034 2.768 1.00 86.50 189 LEU A C 1
ATOM 1523 O O . LEU A 1 189 ? -13.001 -5.254 2.646 1.00 86.50 189 LEU A O 1
ATOM 1527 N N . LYS A 1 190 ? -14.045 -3.274 2.453 1.00 87.00 190 LYS A N 1
ATOM 1528 C CA . LYS A 1 190 ? -15.342 -3.771 1.953 1.00 87.00 190 LYS A CA 1
ATOM 1529 C C . LYS A 1 190 ? -16.082 -4.729 2.899 1.00 87.00 190 LYS A C 1
ATOM 1531 O O . LYS A 1 190 ? -17.075 -5.326 2.488 1.00 87.00 190 LYS A O 1
ATOM 1536 N N . ASP A 1 191 ? -15.671 -4.812 4.160 1.00 88.69 191 ASP A N 1
ATOM 1537 C CA . ASP A 1 191 ? -16.420 -5.477 5.222 1.00 88.69 191 ASP A CA 1
ATOM 1538 C C . ASP A 1 191 ? -17.247 -4.446 6.009 1.00 88.69 191 ASP A C 1
ATOM 1540 O O . ASP A 1 191 ? -16.714 -3.579 6.705 1.00 88.69 191 ASP A O 1
ATOM 1544 N N . ARG A 1 192 ? -18.579 -4.540 5.896 1.00 86.31 192 ARG A N 1
ATOM 1545 C CA . ARG A 1 192 ? -19.518 -3.626 6.570 1.00 86.31 192 ARG A CA 1
ATOM 1546 C C . ARG A 1 192 ? -19.534 -3.799 8.089 1.00 86.31 192 ARG A C 1
ATOM 1548 O O . ARG A 1 192 ? -19.963 -2.878 8.785 1.00 86.31 192 ARG A O 1
ATOM 1555 N N . SER A 1 193 ? -19.086 -4.941 8.614 1.00 87.81 193 SER A N 1
ATOM 1556 C CA . SER A 1 193 ? -19.047 -5.196 10.058 1.00 87.81 193 SER A CA 1
ATOM 1557 C C . SER A 1 193 ? -18.089 -4.244 10.789 1.00 87.81 193 SER A C 1
ATOM 1559 O O . SER A 1 193 ? -18.337 -3.884 11.941 1.00 87.81 193 SER A O 1
ATOM 1561 N N . LEU A 1 194 ? -17.057 -3.758 10.090 1.00 90.25 194 LEU A N 1
ATOM 1562 C CA . LEU A 1 194 ? -15.995 -2.916 10.642 1.00 90.25 194 LEU A CA 1
ATOM 1563 C C . LEU A 1 194 ? -16.407 -1.448 10.824 1.00 90.25 194 LEU A C 1
ATOM 1565 O O . LEU A 1 194 ? -15.829 -0.740 11.644 1.00 90.25 194 LEU A O 1
ATOM 1569 N N . THR A 1 195 ? -17.401 -0.973 10.068 1.00 90.19 195 THR A N 1
ATOM 1570 C CA . THR A 1 195 ? -17.821 0.441 10.075 1.00 90.19 195 THR A CA 1
ATOM 1571 C C . THR A 1 195 ? -19.270 0.650 10.499 1.00 90.19 195 THR A C 1
ATOM 1573 O O . THR A 1 195 ? -19.732 1.791 10.524 1.00 90.19 195 THR A O 1
ATOM 1576 N N . ARG A 1 196 ? -20.014 -0.419 10.814 1.00 90.94 196 ARG A N 1
ATOM 1577 C CA . ARG A 1 196 ? -21.416 -0.288 11.226 1.00 90.94 196 ARG A CA 1
ATOM 1578 C C . ARG A 1 196 ? -21.550 0.430 12.566 1.00 90.94 196 ARG A C 1
ATOM 1580 O O . ARG A 1 196 ? -20.720 0.283 13.469 1.00 90.94 196 ARG A O 1
ATOM 1587 N N . TYR A 1 197 ? -22.666 1.137 12.711 1.00 88.75 197 TYR A N 1
ATOM 1588 C CA . TYR A 1 197 ? -23.108 1.642 14.002 1.00 88.75 197 TYR A CA 1
ATOM 1589 C C . TYR A 1 197 ? -23.420 0.482 14.952 1.00 88.75 197 TYR A C 1
ATOM 1591 O O . TYR A 1 197 ? -23.930 -0.563 14.538 1.00 88.75 197 TYR A O 1
ATOM 1599 N N . LYS A 1 198 ? -23.096 0.686 16.228 1.00 89.00 198 LYS A N 1
ATOM 1600 C CA . LYS A 1 198 ? -23.332 -0.264 17.317 1.00 89.00 198 LYS A CA 1
ATOM 1601 C C . LYS A 1 198 ? -24.362 0.320 18.269 1.00 89.00 198 LYS A C 1
ATOM 1603 O O . LYS A 1 198 ? -24.302 1.511 18.584 1.00 89.00 198 LYS A O 1
ATOM 1608 N N . SER A 1 199 ? -25.292 -0.511 18.719 1.00 90.44 199 SER A N 1
ATOM 1609 C CA . SER A 1 199 ? -26.227 -0.154 19.782 1.00 90.44 199 SER A CA 1
ATOM 1610 C C . SER A 1 199 ? -25.487 0.055 21.104 1.00 90.44 199 SER A C 1
ATOM 1612 O O . SER A 1 199 ? -24.387 -0.456 21.308 1.00 90.44 199 SER A O 1
ATOM 1614 N N . ARG A 1 200 ? -26.103 0.779 22.042 1.00 87.31 200 ARG A N 1
ATOM 1615 C CA . ARG A 1 200 ? -25.511 1.037 23.363 1.00 87.31 200 ARG A CA 1
ATOM 1616 C C . ARG A 1 200 ? -25.091 -0.252 24.085 1.00 87.31 200 ARG A C 1
ATOM 1618 O O . ARG A 1 200 ? -23.986 -0.313 24.610 1.00 87.31 200 ARG A O 1
ATOM 1625 N N . LYS A 1 201 ? -25.937 -1.286 24.042 1.00 91.62 201 LYS A N 1
ATOM 1626 C CA . LYS A 1 201 ? -25.662 -2.589 24.663 1.00 91.62 201 LYS A CA 1
ATOM 1627 C C . LYS A 1 201 ? -24.444 -3.281 24.039 1.00 91.62 201 LYS A C 1
ATOM 1629 O O . LYS A 1 201 ? -23.570 -3.739 24.765 1.00 91.62 201 LYS A O 1
ATOM 1634 N N . GLU A 1 202 ? -24.348 -3.298 22.706 1.00 89.81 202 GLU A N 1
ATOM 1635 C CA . GLU A 1 202 ? -23.193 -3.877 21.997 1.00 89.81 202 GLU A CA 1
ATOM 1636 C C . GLU A 1 202 ? -21.883 -3.164 22.346 1.00 89.81 202 GLU A C 1
ATOM 1638 O O . GLU A 1 202 ? -20.836 -3.798 22.423 1.00 89.81 202 GLU A O 1
ATOM 1643 N N . VAL A 1 203 ? -21.932 -1.849 22.566 1.00 88.50 203 VAL A N 1
ATOM 1644 C CA . VAL A 1 203 ? -20.759 -1.060 22.957 1.00 88.50 203 VAL A CA 1
ATOM 1645 C C . VAL A 1 203 ? -20.316 -1.389 24.375 1.00 88.50 203 VAL A C 1
ATOM 1647 O O . VAL A 1 203 ? -19.128 -1.590 24.603 1.00 88.50 203 VAL A O 1
ATOM 1650 N N . GLU A 1 204 ? -21.249 -1.455 25.324 1.00 90.38 204 GLU A N 1
ATOM 1651 C CA . GLU A 1 204 ? -20.944 -1.792 26.719 1.00 90.38 204 GLU A CA 1
ATOM 1652 C C . GLU A 1 204 ? -20.356 -3.211 26.832 1.00 90.38 204 GLU A C 1
ATOM 1654 O O . GLU A 1 204 ? -19.357 -3.421 27.520 1.00 90.38 204 GLU A O 1
ATOM 1659 N N . GLU A 1 205 ? -20.922 -4.185 26.112 1.00 92.75 205 GLU A N 1
ATOM 1660 C CA . GLU A 1 205 ? -20.384 -5.551 26.039 1.00 92.75 205 GLU A CA 1
ATOM 1661 C C . GLU A 1 205 ? -19.036 -5.611 25.303 1.00 92.75 205 GLU A C 1
ATOM 1663 O O . GLU A 1 205 ? -18.122 -6.314 25.738 1.00 92.75 205 GLU A O 1
ATOM 1668 N N . GLY A 1 206 ? -18.891 -4.857 24.211 1.00 90.69 206 GLY A N 1
ATOM 1669 C CA . GLY A 1 206 ? -17.664 -4.773 23.424 1.00 90.69 206 GLY A CA 1
ATOM 1670 C C . GLY A 1 206 ? -16.496 -4.177 24.207 1.00 90.69 206 GLY A C 1
ATOM 1671 O O . GLY A 1 206 ? -15.401 -4.733 24.165 1.00 90.69 206 GLY A O 1
ATOM 1672 N N . LEU A 1 207 ? -16.733 -3.113 24.981 1.00 89.81 207 LEU A N 1
ATOM 1673 C CA . LEU A 1 207 ? -15.737 -2.512 25.875 1.00 89.81 207 LEU A CA 1
ATOM 1674 C C . LEU A 1 207 ? -15.288 -3.493 26.961 1.00 89.81 207 LEU A C 1
ATOM 1676 O O . LEU A 1 207 ? -14.091 -3.640 27.190 1.00 89.81 207 LEU A O 1
ATOM 1680 N N . LYS A 1 208 ? -16.223 -4.221 27.586 1.00 90.56 208 LYS A N 1
ATOM 1681 C CA . LYS A 1 208 ? -15.876 -5.257 28.575 1.00 90.56 208 LYS A CA 1
ATOM 1682 C C . LYS A 1 208 ? -14.965 -6.329 27.977 1.00 90.56 208 LYS A C 1
ATOM 1684 O O . LYS A 1 208 ? -13.963 -6.680 28.588 1.00 90.56 208 LYS A O 1
ATOM 1689 N N . ARG A 1 209 ? -15.286 -6.820 26.773 1.00 90.88 209 ARG A N 1
ATOM 1690 C CA . ARG A 1 209 ? -14.448 -7.800 26.058 1.00 90.88 209 ARG A CA 1
ATOM 1691 C C . ARG A 1 209 ? -13.088 -7.221 25.685 1.00 90.88 209 ARG A C 1
ATOM 1693 O O . ARG A 1 209 ? -12.081 -7.890 25.856 1.00 90.88 209 ARG A O 1
ATOM 1700 N N . PHE A 1 210 ? -13.055 -5.977 25.215 1.00 91.69 210 PHE A N 1
ATOM 1701 C CA . PHE A 1 210 ? -11.814 -5.298 24.863 1.00 91.69 210 PHE A CA 1
ATOM 1702 C C . PHE A 1 210 ? -10.856 -5.186 26.056 1.00 91.69 210 PHE A C 1
ATOM 1704 O O . PHE A 1 210 ? -9.684 -5.521 25.912 1.00 91.69 210 PHE A O 1
ATOM 1711 N N . HIS A 1 211 ? -11.352 -4.771 27.226 1.00 87.94 211 HIS A N 1
ATOM 1712 C CA . HIS A 1 211 ? -10.542 -4.666 28.444 1.00 87.94 211 HIS A CA 1
ATOM 1713 C C . HIS A 1 211 ? -10.141 -6.028 29.020 1.00 87.94 211 HIS A C 1
ATOM 1715 O O . HIS A 1 211 ? -9.053 -6.150 29.567 1.00 87.94 211 HIS A O 1
ATOM 1721 N N . ALA A 1 212 ? -10.973 -7.062 28.866 1.00 88.62 212 ALA A N 1
ATOM 1722 C CA . ALA A 1 212 ? -10.590 -8.425 29.237 1.00 88.62 212 ALA A CA 1
ATOM 1723 C C . ALA A 1 212 ? -9.433 -8.958 28.367 1.00 88.62 212 ALA A C 1
ATOM 1725 O O . ALA A 1 212 ? -8.527 -9.606 28.880 1.00 88.62 212 ALA A O 1
ATOM 1726 N N . ASP A 1 213 ? -9.444 -8.647 27.067 1.00 83.62 213 ASP A N 1
ATOM 1727 C CA . ASP A 1 213 ? -8.400 -9.032 26.105 1.00 83.62 213 ASP A CA 1
ATOM 1728 C C . ASP A 1 213 ? -7.130 -8.161 26.187 1.00 83.62 213 ASP A C 1
ATOM 1730 O O . ASP A 1 213 ? -6.089 -8.540 25.648 1.00 83.62 213 ASP A O 1
ATOM 1734 N N . ASN A 1 214 ? -7.221 -6.974 26.792 1.00 79.44 214 ASN A N 1
ATOM 1735 C CA . ASN A 1 214 ? -6.128 -6.012 26.934 1.00 79.44 214 ASN A CA 1
ATOM 1736 C C . ASN A 1 214 ? -6.119 -5.484 28.379 1.00 79.44 214 ASN A C 1
ATOM 1738 O O . ASN A 1 214 ? -6.536 -4.341 28.600 1.00 79.44 214 ASN A O 1
ATOM 1742 N N . PRO A 1 215 ? -5.705 -6.304 29.364 1.00 68.69 215 PRO A N 1
ATOM 1743 C CA . PRO A 1 215 ? -5.591 -5.845 30.740 1.00 68.69 215 PRO A CA 1
ATOM 1744 C C . PRO A 1 215 ? -4.627 -4.657 30.782 1.00 68.69 215 PRO A C 1
ATOM 1746 O O . PRO A 1 215 ? -3.494 -4.736 30.311 1.00 68.69 215 PRO A O 1
ATOM 1749 N N . THR A 1 216 ? -5.120 -3.526 31.273 1.00 60.34 216 THR A N 1
ATOM 1750 C CA . THR A 1 216 ? -4.287 -2.377 31.622 1.00 60.34 216 THR A CA 1
ATOM 1751 C C . THR A 1 216 ? -3.534 -2.723 32.900 1.00 60.34 216 THR A C 1
ATOM 1753 O O . THR A 1 216 ? -4.181 -2.833 33.943 1.00 60.34 216 THR A O 1
ATOM 1756 N N . ASP A 1 217 ? -2.219 -2.926 32.793 1.00 42.50 217 ASP A N 1
ATOM 1757 C CA . ASP A 1 217 ? -1.290 -2.841 33.930 1.00 42.50 217 ASP A CA 1
ATOM 1758 C C . ASP A 1 217 ? -1.242 -1.407 34.485 1.00 42.50 217 ASP A C 1
ATOM 1760 O O . ASP A 1 217 ? -1.288 -0.450 33.669 1.00 42.50 217 ASP A O 1
#

Organism: NCBI:txid178901

pLDDT: mean 75.66, std 16.62, range [32.53, 94.25]

Sequence (217 aa):
MFWLLVLSLGTVKKGAAFLNQFFRDQEIAGWLRQNQTLGFLDQIRNTCIAQFGAPRVPSRSTVAAFLKDEGRKTRLGDTDFFSNKPEVAAWLIAEYPKHTNYELRKLCLEKFGKALTPSHSTLQRFLSKHQSSNIVRRHGISIDQELSAWLQKNAPLLRMADLYTECVKRFGEERVGSQSAVYRFLASLKDRSLTRYKSRKEVEEGLKRFHADNPTD

Secondary structure (DSSP, 8-state):
--------TTS-TTTHHHHHHHHH-HHHHHHHHHSTTSSSHHHHHHHHHHHH-TTTSPPHHHHHHHHHHTT--S-SS---TTTT-HHHHHHHHHHGGGS-HHHHHHHHHHHH-GGGPPPHHHHHHHHHHH---S-EEETTEEE-HHHHHHHHHHTTTS-HHHHHHHHHHHH-HHHH--HHHHHHHHHHTT-GGGT----HHHHHHHHHHHHHHS---

Radius of gyration: 26.54 Å; chains: 1; bounding box: 60×33×80 Å